Protein 1AU1 (pdb70)

Structure (mmCIF, N/CA/C/O backbone):
data_1AU1
#
_entry.id   1AU1
#
_cell.length_a   55.300
_cell.length_b   65.900
_cell.length_c   121.500
_cell.angle_alpha   90.00
_cell.angle_beta   90.00
_cell.angle_gamma   90.00
#
_symmetry.space_group_name_H-M   'P 21 21 21'
#
loop_
_entity.id
_entity.type
_entity.pdbx_description
1 polymer INTERFERON-BETA
2 branched beta-D-glucopyranose-(1-4)-beta-D-glucopyranose-(1-2)-beta-D-glucopyranose-(1-3)-beta-D-glucopyranose-(1-4)-beta-D-glucopyranose-(1-4)-[alpha-D-quinovopyranose-(1-6)]beta-D-glucopyranose
3 branched alpha-D-quinovopyranose-(1-6)-beta-D-glucopyranose
4 non-polymer 'ZINC ION'
5 water water
#
loop_
_atom_site.group_PDB
_atom_site.id
_atom_site.type_symbol
_atom_site.label_atom_id
_atom_site.label_alt_id
_atom_site.label_comp_id
_atom_site.label_asym_id
_atom_site.label_entity_id
_atom_site.label_seq_id
_atom_site.pdbx_PDB_ins_code
_atom_site.Cartn_x
_atom_site.Cartn_y
_atom_site.Cartn_z
_atom_site.occupancy
_atom_site.B_iso_or_equiv
_atom_site.auth_seq_id
_atom_site.auth_comp_id
_atom_site.auth_asym_id
_atom_site.auth_atom_id
_atom_site.pdbx_PDB_model_num
ATOM 1 N N . MET A 1 1 ? 26.261 27.688 6.299 1.00 40.48 1 MET A N 1
ATOM 2 C CA . MET A 1 1 ? 24.887 27.143 6.222 1.00 41.36 1 MET A CA 1
ATOM 3 C C . MET A 1 1 ? 23.964 28.232 6.688 1.00 37.94 1 MET A C 1
ATOM 4 O O . MET A 1 1 ? 24.248 28.905 7.664 1.00 39.93 1 MET A O 1
ATOM 12 N N . SER A 1 2 ? 22.866 28.423 5.985 1.00 37.89 2 SER A N 1
ATOM 13 C CA . SER A 1 2 ? 21.921 29.455 6.354 1.00 38.39 2 SER A CA 1
ATOM 14 C C . SER A 1 2 ? 21.088 28.935 7.505 1.00 33.77 2 SER A C 1
ATOM 15 O O . SER A 1 2 ? 21.080 27.733 7.794 1.00 30.86 2 SER A O 1
ATOM 20 N N . TYR A 1 3 ? 20.391 29.837 8.175 1.00 34.03 3 TYR A N 1
ATOM 21 C CA . TYR A 1 3 ? 19.576 29.424 9.292 1.00 35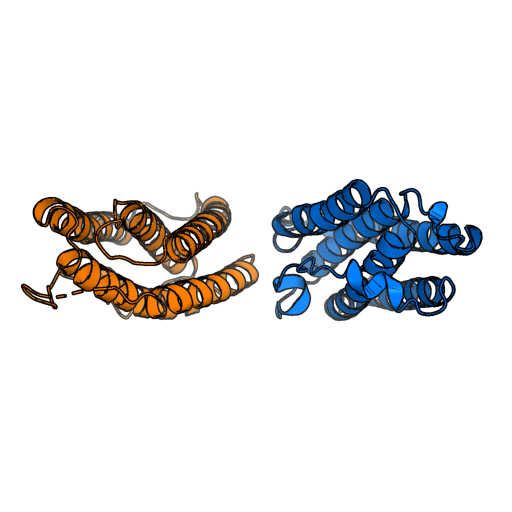.92 3 TYR A CA 1
ATOM 22 C C . TYR A 1 3 ? 18.477 28.538 8.807 1.00 39.10 3 TYR A C 1
ATOM 23 O O . TYR A 1 3 ? 18.153 27.554 9.452 1.00 38.47 3 TYR A O 1
ATOM 34 N N . ASN A 1 4 ? 17.984 28.823 7.608 1.00 47.45 4 ASN A N 1
ATOM 35 C CA . ASN A 1 4 ? 16.907 28.037 7.002 1.00 57.45 4 ASN A 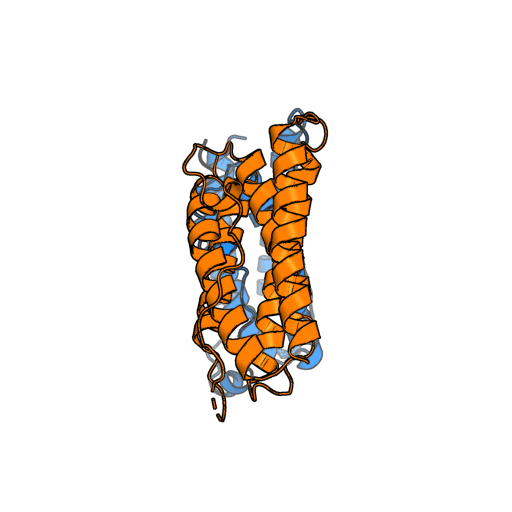CA 1
ATOM 36 C C . ASN A 1 4 ? 17.251 26.541 6.862 1.00 50.03 4 ASN A C 1
ATOM 37 O O . ASN A 1 4 ? 16.402 25.669 7.078 1.00 45.42 4 ASN A O 1
ATOM 45 N N . LEU A 1 5 ? 18.493 26.246 6.510 1.00 43.04 5 LEU A N 1
ATOM 46 C CA . LEU A 1 5 ? 18.927 24.865 6.368 1.00 40.19 5 LEU A CA 1
ATOM 47 C C . LEU A 1 5 ? 19.043 24.207 7.738 1.00 38.53 5 LEU A C 1
ATOM 48 O O . LEU A 1 5 ? 18.685 23.048 7.919 1.00 40.23 5 LEU A O 1
ATOM 54 N N . LEU A 1 6 ? 19.559 24.953 8.706 1.00 38.03 6 LEU A N 1
ATOM 55 C CA . LEU A 1 6 ? 19.693 24.434 10.057 1.00 35.62 6 LEU A CA 1
ATOM 56 C C . LEU A 1 6 ? 18.305 24.146 10.634 1.00 36.80 6 LEU A C 1
ATOM 57 O O . LEU A 1 6 ? 18.065 23.073 11.185 1.00 39.43 6 LEU A O 1
ATOM 63 N N . GLY A 1 7 ? 17.386 25.087 10.445 1.00 39.83 7 GLY A N 1
ATOM 64 C CA . GLY A 1 7 ? 16.030 24.939 10.944 1.00 41.60 7 GLY A CA 1
ATOM 65 C C . GLY A 1 7 ? 15.310 23.731 10.370 1.00 42.01 7 GLY A C 1
ATOM 66 O O . GLY A 1 7 ? 14.581 23.042 11.093 1.00 44.22 7 GLY A O 1
ATOM 68 N N . PHE A 1 8 ? 15.502 23.471 9.081 1.00 44.13 8 PHE A N 1
ATOM 69 C CA . PHE A 1 8 ? 14.886 22.320 8.443 1.00 41.52 8 PHE A CA 1
ATOM 70 C C . PHE A 1 8 ? 15.535 21.044 8.968 1.00 32.67 8 PHE A C 1
ATOM 71 O O . PHE A 1 8 ? 14.856 20.041 9.203 1.00 30.30 8 PHE A O 1
ATOM 80 N N . LEU A 1 9 ? 16.853 21.082 9.145 1.00 27.59 9 LEU A N 1
ATOM 81 C CA . LEU A 1 9 ? 17.609 19.938 9.650 1.00 20.64 9 LEU A CA 1
ATOM 82 C C . LEU A 1 9 ? 17.199 19.611 11.085 1.00 19.94 9 LEU A C 1
ATOM 83 O O . LEU A 1 9 ? 17.202 18.461 11.507 1.00 17.30 9 LEU A O 1
ATOM 89 N N . GLN A 1 10 ? 16.771 20.645 11.800 1.00 22.50 10 GLN A N 1
ATOM 90 C CA . GLN A 1 10 ? 16.270 20.529 13.166 1.00 22.57 10 GLN A CA 1
ATOM 91 C C . GLN A 1 10 ? 14.876 19.912 13.167 1.00 26.66 10 GLN A C 1
ATOM 92 O O . GLN A 1 10 ? 14.682 18.864 13.767 1.00 25.32 10 GLN A O 1
ATOM 101 N N . ARG A 1 11 ? 13.923 20.523 12.459 1.00 28.42 11 ARG A N 1
ATOM 102 C CA . ARG A 1 11 ? 12.547 19.990 12.387 1.00 20.55 11 ARG A CA 1
ATOM 103 C C . ARG A 1 11 ? 12.593 18.532 12.047 1.00 32.19 11 ARG A C 1
ATOM 104 O O . ARG A 1 11 ? 11.848 17.719 12.593 1.00 30.28 11 ARG A O 1
ATOM 118 N N . SER A 1 12 ? 13.493 18.224 11.128 1.00 31.61 12 SER A N 1
ATOM 119 C CA . SER A 1 12 ? 13.705 16.896 10.648 1.00 32.63 12 SER A CA 1
ATOM 120 C C . SER A 1 12 ? 14.250 15.937 11.711 1.00 30.06 12 SER A C 1
ATOM 121 O O . SER A 1 12 ? 13.825 14.789 11.812 1.00 25.70 12 SER A O 1
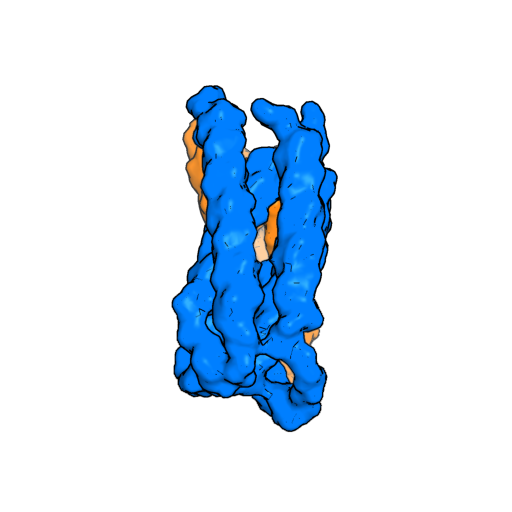ATOM 126 N N . SER A 1 13 ? 15.211 16.368 12.507 1.00 29.42 13 SER A N 1
ATOM 127 C CA . SER A 1 13 ? 15.739 15.467 13.525 1.00 29.30 13 SER A CA 1
ATOM 128 C C . SER A 1 13 ? 14.800 15.369 14.719 1.00 25.58 13 SER A C 1
ATOM 129 O O . SER A 1 13 ? 14.670 14.319 15.336 1.00 26.68 13 SER A O 1
ATOM 134 N N . ASN A 1 14 ? 14.104 16.454 15.016 1.00 26.34 14 ASN A N 1
ATOM 135 C CA . ASN A 1 14 ? 13.164 16.441 16.117 1.00 25.02 14 ASN A CA 1
ATOM 136 C C . ASN A 1 14 ? 12.184 15.356 15.816 1.00 24.19 14 ASN A C 1
ATOM 137 O O . ASN A 1 14 ? 11.980 14.425 16.600 1.00 23.25 14 ASN A O 1
ATOM 145 N N . PHE A 1 15 ? 11.594 15.465 14.646 1.00 24.50 15 PHE A N 1
ATOM 146 C CA . PHE A 1 15 ? 10.618 14.504 14.237 1.00 27.24 15 PHE A CA 1
ATOM 147 C C . PHE A 1 15 ? 11.149 13.071 14.342 1.00 24.12 15 PHE A C 1
ATOM 148 O O . PHE A 1 15 ? 10.454 12.169 14.778 1.00 22.76 15 PHE A O 1
ATOM 157 N N . GLN A 1 16 ? 12.412 12.878 14.011 1.00 26.02 16 GLN A N 1
ATOM 158 C CA . GLN A 1 16 ? 13.020 11.552 14.082 1.00 29.06 16 GLN A CA 1
ATOM 159 C C . GLN A 1 16 ? 13.186 11.105 15.530 1.00 27.60 16 GLN A C 1
ATOM 160 O O . GLN A 1 16 ? 12.956 9.931 15.868 1.00 25.19 16 GLN A O 1
ATOM 169 N N . CYS A 1 17 ? 13.604 12.065 16.355 1.00 23.33 17 CYS A N 1
ATOM 170 C CA . CYS A 1 17 ? 13.815 11.887 17.777 1.00 20.44 17 CYS A CA 1
ATOM 171 C C . CYS A 1 17 ? 12.449 11.548 18.393 1.00 21.24 17 CYS A C 1
ATOM 172 O O . CYS A 1 17 ? 12.317 10.559 19.102 1.00 24.33 17 CYS A O 1
ATOM 176 N N . GLN A 1 18 ? 11.409 12.297 18.060 1.00 21.88 18 GLN A N 1
ATOM 177 C CA . GLN A 1 18 ? 10.090 12.011 18.607 1.00 19.66 18 GLN A CA 1
ATOM 178 C C . GLN A 1 18 ? 9.602 10.633 18.183 1.00 20.93 18 GLN A C 1
ATOM 179 O O . GLN A 1 18 ? 8.974 9.922 18.930 1.00 19.81 18 GLN A O 1
ATOM 188 N N . LYS A 1 19 ? 9.887 10.267 16.953 1.00 21.97 19 LYS A N 1
ATOM 189 C CA . LYS A 1 19 ? 9.495 8.976 16.428 1.00 21.84 19 LYS A CA 1
ATOM 190 C C . LYS A 1 19 ? 10.101 7.832 17.256 1.00 21.33 19 LYS A C 1
ATOM 191 O O . LYS A 1 19 ? 9.425 6.854 17.579 1.00 18.88 19 LYS A O 1
ATOM 201 N N . LEU A 1 20 ? 11.375 7.961 17.602 1.00 20.27 20 LEU A N 1
ATOM 202 C CA . LEU A 1 20 ? 12.081 6.930 18.381 1.00 19.22 20 LEU A CA 1
ATOM 203 C C . LEU A 1 20 ? 11.513 6.808 19.779 1.00 18.95 20 LEU A C 1
ATOM 204 O O . LEU A 1 20 ? 11.354 5.724 20.322 1.00 18.60 20 LEU A O 1
ATOM 210 N N . LEU A 1 21 ? 11.159 7.950 20.331 1.00 20.81 21 LEU A N 1
ATOM 211 C CA . LEU A 1 21 ? 10.578 7.996 21.644 1.00 21.76 21 LEU A CA 1
ATOM 212 C C . LEU A 1 21 ? 9.253 7.259 21.659 1.00 21.77 21 LEU A C 1
ATOM 213 O O . LEU A 1 21 ? 8.868 6.672 22.671 1.00 22.98 21 LEU A O 1
ATOM 219 N N . TRP A 1 22 ? 8.548 7.300 20.538 1.00 22.81 22 TRP A N 1
ATOM 220 C CA . TRP A 1 22 ? 7.274 6.627 20.456 1.00 23.15 22 TRP A CA 1
ATOM 221 C C . TRP A 1 22 ? 7.341 5.139 20.181 1.00 24.91 22 TRP A C 1
ATOM 222 O O . TRP A 1 22 ? 6.304 4.502 20.036 1.00 25.86 22 TRP A O 1
ATOM 235 N N . GLN A 1 23 ? 8.544 4.568 20.186 1.00 30.14 23 GLN A N 1
ATOM 236 C CA . GLN A 1 23 ? 8.712 3.129 19.916 1.00 35.15 23 GLN A CA 1
ATOM 237 C C . GLN A 1 23 ? 9.270 2.402 21.110 1.00 33.95 23 GLN A C 1
ATOM 238 O O . GLN A 1 23 ? 9.798 1.311 20.968 1.00 35.60 23 GLN A O 1
ATOM 247 N N . LEU A 1 24 ? 9.146 2.997 22.283 1.00 37.35 24 LEU A N 1
ATOM 248 C CA . LEU A 1 24 ? 9.685 2.398 23.495 1.00 41.28 24 LEU A CA 1
ATOM 249 C C . LEU A 1 24 ? 8.682 1.778 24.475 1.00 51.44 24 LEU A C 1
ATOM 250 O O . LEU A 1 24 ? 8.976 0.755 25.128 1.00 51.05 24 LEU A O 1
ATOM 256 N N . ASN A 1 25 ? 7.489 2.370 24.526 1.00 65.28 25 ASN A N 1
ATOM 257 C CA . ASN A 1 25 ? 6.478 2.022 25.533 1.00 78.95 25 ASN A CA 1
ATOM 258 C C . ASN A 1 25 ? 5.133 1.385 25.106 1.00 84.18 25 ASN A C 1
ATOM 259 O O . ASN A 1 25 ? 4.882 1.158 23.917 1.00 83.09 25 ASN A O 1
ATOM 267 N N . GLY A 1 26 ? 4.328 1.056 26.127 1.00 83.09 26 GLY A N 1
ATOM 268 C CA . GLY A 1 26 ? 2.956 0.548 26.030 1.00 84.18 26 GLY A CA 1
ATOM 269 C C . GLY A 1 26 ? 2.357 1.217 27.277 1.00 81.76 26 GLY A C 1
ATOM 270 O O . GLY A 1 26 ? 2.764 0.885 28.383 1.00 86.10 26 GLY A O 1
ATOM 272 N N . ARG A 1 27 ? 1.444 2.174 27.112 1.00 76.81 27 ARG A N 1
ATOM 273 C CA . ARG A 1 27 ? 0.900 2.958 28.233 1.00 71.29 27 ARG A CA 1
ATOM 274 C C . ARG A 1 27 ? 0.823 2.332 29.604 1.00 69.01 27 ARG A C 1
ATOM 275 O O . ARG A 1 27 ? 0.227 1.261 29.775 1.00 69.50 27 ARG A O 1
ATOM 289 N N . LEU A 1 28 ? 1.330 3.072 30.589 1.00 69.76 28 LEU A N 1
ATOM 290 C CA . LEU A 1 28 ? 1.324 2.632 31.984 1.00 73.03 28 LEU A CA 1
ATOM 291 C C . LEU A 1 28 ? 0.478 3.551 32.873 1.00 65.74 28 LEU A C 1
ATOM 292 O O . LEU A 1 28 ? 0.861 4.688 33.168 1.00 65.10 28 LEU A O 1
ATOM 298 N N . GLU A 1 29 ? -0.677 3.037 33.287 1.00 60.54 29 GLU A N 1
ATOM 299 C CA . GLU A 1 29 ? -1.603 3.775 34.143 1.00 56.00 29 GLU A CA 1
ATOM 300 C C . GLU A 1 29 ? -1.116 3.812 35.576 1.00 56.45 29 GLU A C 1
ATOM 301 O O . GLU A 1 29 ? -1.319 4.797 36.294 1.00 53.74 29 GLU A O 1
ATOM 308 N N . TYR A 1 30 ? -0.545 2.689 36.006 1.00 60.40 30 TYR A N 1
ATOM 309 C CA . TYR A 1 30 ? -0.026 2.556 37.356 1.00 65.23 30 TYR A CA 1
ATOM 310 C C . TYR A 1 30 ? 0.964 3.688 37.668 1.00 57.55 30 TYR A C 1
ATOM 311 O O . TYR A 1 30 ? 0.914 4.294 38.740 1.00 54.07 30 TYR A O 1
ATOM 322 N N . CYS A 1 31 ? 1.789 4.025 36.685 1.00 49.06 31 CYS A N 1
ATOM 323 C CA . CYS A 1 31 ? 2.797 5.069 36.844 1.00 46.40 31 CYS A CA 1
ATOM 324 C C . CYS A 1 31 ? 2.287 6.481 37.019 1.00 43.40 31 CYS A C 1
ATOM 325 O O . CYS A 1 31 ? 3.045 7.352 37.435 1.00 39.53 31 CYS A O 1
ATOM 329 N N . LEU A 1 32 ? 1.011 6.721 36.733 1.00 39.45 32 LEU A N 1
ATOM 330 C CA . LEU A 1 32 ? 0.465 8.061 36.869 1.00 38.57 32 LEU A CA 1
ATOM 331 C C . LEU A 1 32 ? 0.610 8.575 38.304 1.00 41.27 32 LEU A C 1
ATOM 332 O O . LEU A 1 32 ? 0.558 9.782 38.547 1.00 42.36 32 LEU A O 1
ATOM 338 N N . LYS A 1 33 ? 0.842 7.647 39.232 1.00 43.31 33 LYS A N 1
ATOM 339 C CA . LYS A 1 33 ? 1.031 7.962 40.642 1.00 42.91 33 LYS A CA 1
ATOM 340 C C . LYS A 1 33 ? 2.315 8.765 40.881 1.00 43.95 33 LYS A C 1
ATOM 341 O O . LYS A 1 33 ? 2.391 9.533 41.837 1.00 40.28 33 LYS A O 1
ATOM 351 N N . ASP A 1 34 ? 3.319 8.573 40.019 1.00 42.58 34 ASP A N 1
ATOM 352 C CA . ASP A 1 34 ? 4.618 9.271 40.104 1.00 44.96 34 ASP A CA 1
ATOM 353 C C . ASP A 1 34 ? 4.637 10.582 39.307 1.00 46.52 34 ASP A C 1
ATOM 354 O O . ASP A 1 34 ? 5.689 11.215 39.137 1.00 51.28 34 ASP A O 1
ATOM 360 N N . ARG A 1 35 ? 3.477 10.941 38.779 1.00 51.60 35 ARG A N 1
ATOM 361 C CA . ARG A 1 35 ? 3.315 12.128 37.986 1.00 52.67 35 ARG A CA 1
ATOM 362 C C . ARG A 1 35 ? 3.844 13.337 38.767 1.00 49.35 35 ARG A C 1
ATOM 363 O O . ARG A 1 35 ? 3.624 13.459 39.978 1.00 46.38 35 ARG A O 1
ATOM 377 N N . MET A 1 36 ? 4.618 14.180 38.074 1.00 42.19 36 MET A N 1
ATOM 378 C CA . MET A 1 36 ? 5.192 15.386 38.652 1.00 39.50 36 MET A CA 1
ATOM 379 C C . MET A 1 36 ? 5.414 16.476 37.627 1.00 37.85 36 MET A C 1
ATOM 380 O O . MET A 1 36 ? 5.894 16.195 36.531 1.00 38.36 36 MET A O 1
ATOM 386 N N . ASN A 1 37 ? 5.067 17.714 37.993 1.00 34.09 37 ASN A N 1
ATOM 387 C CA . ASN A 1 37 ? 5.257 18.865 37.124 1.00 28.09 37 ASN A CA 1
ATOM 388 C C . ASN A 1 37 ? 6.665 19.373 37.279 1.00 25.08 37 ASN A C 1
ATOM 389 O O . ASN A 1 37 ? 7.068 19.728 38.372 1.00 23.36 37 ASN A O 1
ATOM 397 N N . PHE A 1 38 ? 7.409 19.399 36.181 1.00 24.52 38 PHE A N 1
ATOM 398 C CA . PHE A 1 38 ? 8.803 19.846 36.182 1.00 21.69 38 PHE A CA 1
ATOM 399 C C . PHE A 1 38 ? 8.935 21.295 35.817 1.00 21.31 38 PHE A C 1
ATOM 400 O O . PHE A 1 38 ? 10.021 21.846 35.885 1.00 21.61 38 PHE A O 1
ATOM 409 N N . ASP A 1 39 ? 7.823 21.891 35.412 1.00 22.60 39 ASP A N 1
ATOM 410 C CA . ASP A 1 39 ? 7.755 23.290 35.003 1.00 23.73 39 ASP A CA 1
ATOM 411 C C . ASP A 1 39 ? 8.828 23.784 34.064 1.00 24.17 39 ASP A C 1
ATOM 412 O O . ASP A 1 39 ? 9.762 24.451 34.478 1.00 22.56 39 A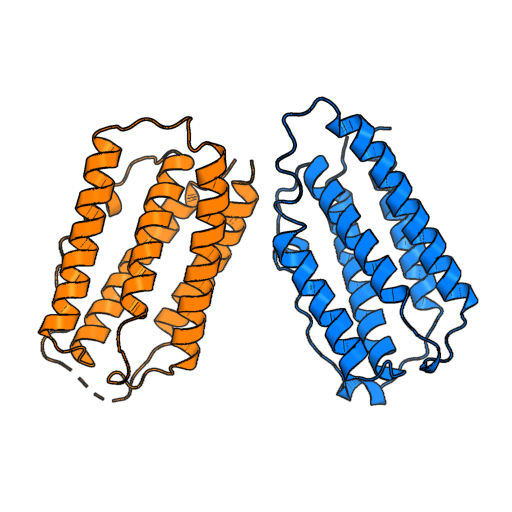SP A O 1
ATOM 418 N N . ILE A 1 40 ? 8.660 23.509 32.785 1.00 21.63 40 ILE A N 1
ATOM 419 C CA . ILE A 1 40 ? 9.623 23.951 31.806 1.00 22.08 40 ILE A CA 1
ATOM 420 C C . ILE A 1 40 ? 9.556 25.477 31.896 1.00 21.40 40 ILE A C 1
ATOM 421 O O . ILE A 1 40 ? 8.489 26.044 32.139 1.00 23.51 40 ILE A O 1
ATOM 427 N N . PRO A 1 41 ? 10.725 26.159 31.815 1.00 19.58 41 PRO A N 1
ATOM 428 C CA . PRO A 1 41 ? 10.661 27.624 31.920 1.00 20.74 41 PRO A CA 1
ATOM 429 C C . PRO A 1 41 ? 9.643 28.220 30.989 1.00 23.26 41 PRO A C 1
ATOM 430 O O . PRO A 1 41 ? 9.555 27.903 29.819 1.00 22.53 41 PRO A O 1
ATOM 434 N N . GLU A 1 42 ? 8.862 29.105 31.563 1.00 26.38 42 GLU A N 1
ATOM 435 C CA . GLU A 1 42 ? 7.801 29.824 30.894 1.00 30.57 42 GLU A CA 1
ATOM 436 C C . GLU A 1 42 ? 8.213 30.501 29.550 1.00 26.65 42 GLU A C 1
ATOM 437 O O . GLU A 1 42 ? 7.415 30.622 28.625 1.00 22.81 42 GLU A O 1
ATOM 444 N N . GLU A 1 43 ? 9.450 30.955 29.434 1.00 22.14 43 GLU A N 1
ATOM 445 C CA . GLU A 1 43 ? 9.868 31.617 28.206 1.00 21.75 43 GLU A CA 1
ATOM 446 C C . GLU A 1 43 ? 10.033 30.638 27.049 1.00 21.50 43 GLU A C 1
ATOM 447 O O . GLU A 1 43 ? 9.840 30.981 25.891 1.00 23.68 43 GLU A O 1
ATOM 454 N N . ILE A 1 44 ? 10.341 29.396 27.368 1.00 24.07 44 ILE A N 1
ATOM 455 C CA . ILE A 1 44 ? 10.541 28.394 26.341 1.00 24.96 44 ILE A CA 1
ATOM 456 C C . ILE A 1 44 ? 9.234 28.126 25.628 1.00 24.52 44 ILE A C 1
ATOM 457 O O . ILE A 1 44 ? 9.211 27.724 24.466 1.00 26.75 44 ILE A O 1
ATOM 463 N N . LYS A 1 45 ? 8.140 28.358 26.335 1.00 29.16 45 LYS A N 1
ATOM 464 C CA . LYS A 1 45 ? 6.831 28.144 25.770 1.00 29.10 45 LYS A CA 1
ATOM 465 C C . LYS A 1 45 ? 6.153 29.419 25.271 1.00 32.82 45 LYS A C 1
ATOM 466 O O . LYS A 1 45 ? 5.464 29.415 24.241 1.00 32.01 45 LYS A O 1
ATOM 476 N N . GLN A 1 46 ? 6.331 30.510 25.998 1.00 36.63 46 GLN A N 1
ATOM 477 C CA . GLN A 1 46 ? 5.653 31.719 25.616 1.00 41.00 46 GLN A CA 1
ATOM 478 C C . GLN A 1 46 ? 6.426 32.864 25.038 1.00 38.29 46 GLN A C 1
ATOM 479 O O . GLN A 1 46 ? 5.815 33.761 24.485 1.00 38.58 46 GLN A O 1
ATOM 488 N N . LEU A 1 47 ? 7.744 32.885 25.167 1.00 31.86 47 LEU A N 1
ATOM 489 C CA . LEU A 1 47 ? 8.472 34.019 24.630 1.00 29.19 47 LEU A CA 1
ATOM 490 C C . LEU A 1 47 ? 8.238 34.133 23.118 1.00 31.25 47 LEU A C 1
ATOM 491 O O . LEU A 1 47 ? 8.443 33.163 22.391 1.00 29.06 47 LEU A O 1
ATOM 497 N N . GLN A 1 48 ? 7.823 35.327 22.666 1.00 34.15 48 GLN A N 1
ATOM 498 C CA . GLN A 1 48 ? 7.513 35.614 21.251 1.00 38.99 48 GLN A CA 1
ATOM 499 C C . GLN A 1 48 ? 8.648 36.171 20.402 1.00 43.31 48 GLN A C 1
ATOM 500 O O . GLN A 1 48 ? 8.630 36.093 19.187 1.00 42.79 48 GLN A O 1
ATOM 509 N N . GLN A 1 49 ? 9.611 36.804 21.046 1.00 52.76 49 GLN A N 1
ATOM 510 C CA . GLN A 1 49 ? 10.721 37.428 20.327 1.00 58.24 49 GLN A CA 1
ATOM 511 C C . GLN A 1 49 ? 12.028 36.718 20.549 1.00 51.99 49 GLN A C 1
ATOM 512 O O . GLN A 1 49 ? 12.675 36.943 21.582 1.00 50.36 49 GLN A O 1
ATOM 521 N N . PHE A 1 50 ? 12.417 35.895 19.571 1.00 46.03 50 PHE A N 1
ATOM 522 C CA . PHE A 1 50 ? 13.666 35.135 19.621 1.00 41.30 50 PHE A CA 1
ATOM 523 C C . PHE A 1 50 ? 14.497 35.526 18.418 1.00 42.00 50 PHE A C 1
ATOM 524 O O . PHE A 1 50 ? 14.030 35.374 17.301 1.00 42.81 50 PHE A O 1
ATOM 533 N N . GLN A 1 51 ? 15.716 36.007 18.622 1.00 47.28 51 GLN A N 1
ATOM 534 C CA . GLN A 1 51 ? 16.583 36.336 17.487 1.00 52.45 51 GLN A CA 1
ATOM 535 C C . GLN A 1 51 ? 17.134 34.990 17.032 1.00 48.04 51 GLN A C 1
ATOM 536 O O . GLN A 1 51 ? 17.231 34.057 17.818 1.00 45.09 51 GLN A O 1
ATOM 545 N N . LYS A 1 52 ? 17.546 34.884 15.790 1.00 44.09 52 LYS A N 1
ATOM 546 C CA . LYS A 1 52 ? 18.039 33.605 15.275 1.00 44.96 52 LYS A CA 1
ATOM 547 C C . LYS A 1 52 ? 19.105 32.925 16.126 1.00 40.09 52 LYS A C 1
ATOM 548 O O . LYS A 1 52 ? 18.989 31.747 16.449 1.00 31.00 52 LYS A O 1
ATOM 558 N N . GLU A 1 53 ? 20.065 33.700 16.606 1.00 34.37 53 GLU A N 1
ATOM 559 C CA . GLU A 1 53 ? 21.147 33.163 17.453 1.00 35.50 53 GLU A CA 1
ATOM 560 C C . GLU A 1 53 ? 20.703 32.669 18.826 1.00 34.46 53 GLU A C 1
ATOM 561 O O . GLU A 1 53 ? 21.270 31.730 19.364 1.00 31.71 53 GLU A O 1
ATOM 568 N N . ASP A 1 54 ? 19.744 33.361 19.431 1.00 39.83 54 ASP A N 1
ATOM 569 C CA . ASP A 1 54 ? 19.231 32.991 20.760 1.00 44.47 54 ASP A CA 1
ATOM 570 C C . ASP A 1 54 ? 18.413 31.705 20.706 1.00 35.61 54 ASP A C 1
ATOM 571 O O . ASP A 1 54 ? 18.604 30.802 21.514 1.00 30.59 54 ASP A O 1
ATOM 577 N N . ALA A 1 55 ? 17.487 31.626 19.758 1.00 27.70 55 ALA A N 1
ATOM 578 C CA . ALA A 1 55 ? 16.692 30.415 19.570 1.00 23.70 55 ALA A CA 1
ATOM 579 C C . ALA A 1 55 ? 17.676 29.234 19.391 1.00 23.97 55 ALA A C 1
ATOM 580 O O . ALA A 1 55 ? 17.583 28.206 20.069 1.00 24.78 55 ALA A O 1
ATOM 583 N N . ALA A 1 56 ? 18.637 29.425 18.493 1.00 25.36 56 ALA A N 1
ATOM 584 C CA . ALA A 1 56 ? 19.656 28.440 18.213 1.00 27.25 56 ALA A CA 1
ATOM 585 C C . ALA A 1 56 ? 20.426 28.015 19.473 1.00 26.60 56 ALA A C 1
ATOM 586 O O . ALA A 1 56 ? 20.557 26.822 19.765 1.00 25.96 56 ALA A O 1
ATOM 589 N N . LEU A 1 57 ? 20.925 28.984 20.229 1.00 25.06 57 LEU A N 1
ATOM 590 C CA . LEU A 1 57 ? 21.669 28.674 21.444 1.00 25.98 57 LEU A CA 1
ATOM 591 C C . LEU A 1 57 ? 20.780 27.976 22.490 1.00 27.22 57 LEU A C 1
ATOM 592 O O . LEU A 1 57 ? 21.254 27.193 23.325 1.00 27.82 57 LEU A O 1
ATOM 598 N N . THR A 1 58 ? 19.494 28.293 22.455 1.00 24.34 58 THR A N 1
ATOM 599 C CA . THR A 1 58 ? 18.544 27.713 23.372 1.00 22.92 58 THR A CA 1
ATOM 600 C C . THR A 1 58 ? 18.318 26.242 23.037 1.00 21.46 58 THR A C 1
ATOM 601 O O . THR A 1 58 ? 18.484 25.371 23.922 1.00 22.69 58 THR A O 1
ATOM 607 N N . ILE A 1 59 ? 18.030 25.949 21.768 1.00 20.83 59 ILE A N 1
ATOM 608 C CA . ILE A 1 59 ? 17.801 24.575 21.348 1.00 22.90 59 ILE A CA 1
ATOM 609 C C . ILE A 1 59 ? 19.051 23.736 21.643 1.00 19.34 59 ILE A C 1
ATOM 610 O O . ILE A 1 59 ? 18.957 22.591 22.103 1.00 18.04 59 ILE A O 1
ATOM 616 N N . TYR A 1 60 ? 20.221 24.342 21.417 1.00 18.19 60 TYR A N 1
ATOM 617 C CA . TYR A 1 60 ? 21.545 23.728 21.654 1.00 19.17 60 TYR A CA 1
ATOM 618 C C . TYR A 1 60 ? 21.701 23.221 23.082 1.00 20.64 60 TYR A C 1
ATOM 619 O O . TYR A 1 60 ? 22.203 22.123 23.328 1.00 19.21 60 TYR A O 1
ATOM 630 N N . GLU A 1 61 ? 21.270 24.046 24.023 1.00 21.50 61 GLU A N 1
ATOM 631 C CA . GLU A 1 61 ? 21.347 23.710 25.411 1.00 22.63 61 GLU A CA 1
ATOM 632 C C . GLU A 1 61 ? 20.311 22.698 25.809 1.00 20.35 61 GLU A C 1
ATOM 633 O O . GLU A 1 61 ? 20.543 21.876 26.679 1.00 19.51 61 GLU A O 1
ATOM 640 N N . MET A 1 62 ? 19.127 22.802 25.233 1.00 17.08 62 MET A N 1
ATOM 641 C CA . MET A 1 62 ? 18.065 21.858 25.522 1.00 19.79 62 MET A CA 1
ATOM 642 C C . MET A 1 62 ? 18.549 20.482 25.066 1.00 17.04 62 MET A C 1
ATOM 643 O O . MET A 1 62 ? 18.522 19.518 25.835 1.00 16.93 62 MET A O 1
ATOM 649 N N . LEU A 1 63 ? 19.032 20.393 23.827 1.00 17.43 63 LEU A N 1
ATOM 650 C CA . LEU A 1 63 ? 19.540 19.120 23.303 1.00 19.06 63 LEU A CA 1
ATOM 651 C C . LEU A 1 63 ? 20.628 18.543 24.171 1.00 17.77 63 LEU A C 1
ATOM 652 O O . LEU A 1 63 ? 20.605 17.370 24.470 1.00 19.77 63 LEU A O 1
ATOM 658 N N . GLN A 1 64 ? 21.601 19.365 24.547 1.00 22.23 64 GLN A N 1
ATOM 659 C CA . GLN A 1 64 ? 22.686 18.917 25.414 1.00 23.69 64 GLN A CA 1
ATOM 660 C C . GLN A 1 64 ? 22.120 18.202 26.650 1.00 20.40 64 GLN A C 1
ATOM 661 O O . GLN A 1 64 ? 22.528 17.081 27.004 1.00 21.46 64 GLN A O 1
ATOM 670 N N . ASN A 1 65 ? 21.105 18.813 27.239 1.00 19.91 65 ASN A N 1
ATOM 671 C CA . ASN A 1 65 ? 20.492 18.253 28.415 1.00 20.03 65 ASN A CA 1
ATOM 672 C C . ASN A 1 65 ? 19.672 17.019 28.186 1.00 20.97 65 ASN A C 1
ATOM 673 O O . ASN A 1 65 ? 19.651 16.138 29.038 1.00 21.91 65 ASN A O 1
ATOM 681 N N . ILE A 1 66 ? 18.900 16.993 27.108 1.00 20.09 66 ILE A N 1
ATOM 682 C CA . ILE A 1 66 ? 18.091 15.818 26.795 1.00 19.62 66 ILE A CA 1
ATOM 683 C C . ILE A 1 66 ? 19.054 14.627 26.623 1.00 19.61 66 ILE A C 1
ATOM 684 O O . ILE A 1 66 ? 18.778 13.513 27.095 1.00 17.42 66 ILE A O 1
ATOM 690 N N . PHE A 1 67 ? 20.214 14.885 26.013 1.00 18.38 67 PHE A N 1
ATOM 691 C CA . PHE A 1 67 ? 21.225 13.862 25.832 1.00 21.69 67 PHE A CA 1
ATOM 692 C C . PHE A 1 67 ? 21.635 13.320 27.200 1.00 22.75 67 PHE A C 1
ATOM 693 O O . PHE A 1 67 ? 21.698 12.116 27.418 1.00 22.87 67 PHE A O 1
ATOM 702 N N . ALA A 1 68 ? 21.949 14.229 28.115 1.00 21.37 68 ALA A N 1
ATOM 703 C CA . ALA A 1 68 ? 22.343 13.862 29.464 1.00 20.31 68 ALA A CA 1
ATOM 704 C C . ALA A 1 68 ? 21.253 13.145 30.243 1.00 22.88 68 ALA A C 1
ATOM 705 O O . ALA A 1 68 ? 21.541 12.292 31.077 1.00 23.06 68 ALA A O 1
ATOM 708 N N . ILE A 1 69 ? 20.003 13.483 30.001 1.00 20.34 69 ILE A N 1
ATOM 709 C CA . ILE A 1 69 ? 18.944 12.794 30.705 1.00 18.14 69 ILE A CA 1
ATOM 710 C C . ILE A 1 69 ? 18.943 11.342 30.246 1.00 20.68 69 ILE A C 1
ATOM 711 O O . ILE A 1 69 ? 19.032 10.416 31.042 1.00 18.38 69 ILE A O 1
ATOM 717 N N . PHE A 1 70 ? 18.862 11.152 28.936 1.00 21.49 70 PHE A N 1
ATOM 718 C CA . PHE A 1 70 ? 18.812 9.810 28.397 1.00 24.85 70 PHE A CA 1
ATOM 719 C C . PHE A 1 70 ? 20.068 9.005 28.534 1.00 27.16 70 PHE A C 1
ATOM 720 O O . PHE A 1 70 ? 20.053 7.817 28.224 1.00 26.22 70 PHE A O 1
ATOM 729 N N . ARG A 1 71 ? 21.141 9.637 29.016 1.00 28.15 71 ARG A N 1
ATOM 730 C CA . ARG A 1 71 ? 22.411 8.948 29.232 1.00 32.83 71 ARG A CA 1
ATOM 731 C C . ARG A 1 71 ? 22.332 8.184 30.554 1.00 34.38 71 ARG A C 1
ATOM 732 O O . ARG A 1 71 ? 23.242 7.410 30.890 1.00 36.80 71 ARG A O 1
ATOM 751 N N . GLN A 1 72 ? 21.244 8.384 31.299 1.00 36.32 72 GLN A N 1
ATOM 752 C CA . GLN A 1 72 ? 21.074 7.724 32.583 1.00 36.82 72 GLN A CA 1
ATOM 753 C C . GLN A 1 72 ? 20.646 6.295 32.414 1.00 37.16 72 GLN A C 1
ATOM 754 O O . GLN A 1 72 ? 20.390 5.845 31.318 1.00 33.63 72 GLN A O 1
ATOM 763 N N . ASP A 1 73 ? 20.545 5.580 33.523 1.00 36.99 73 ASP A N 1
ATOM 764 C CA . ASP A 1 73 ? 20.160 4.171 33.485 1.00 39.65 73 ASP A CA 1
ATOM 765 C C . ASP A 1 73 ? 18.677 3.930 33.276 1.00 38.94 73 ASP A C 1
ATOM 766 O O . ASP A 1 73 ? 17.864 4.141 34.188 1.00 43.61 73 ASP A O 1
ATOM 772 N N . SER A 1 74 ? 18.341 3.439 32.090 1.00 41.57 74 SER A N 1
ATOM 773 C CA . SER A 1 74 ? 16.962 3.128 31.783 1.00 37.99 74 SER A CA 1
ATOM 774 C C . SER A 1 74 ? 16.766 1.628 31.865 1.00 38.43 74 SER A C 1
ATOM 775 O O . SER A 1 74 ? 15.686 1.158 31.497 1.00 38.85 74 SER A O 1
ATOM 780 N N . SER A 1 75 ? 17.781 0.858 32.276 1.00 34.15 75 SER A N 1
ATOM 781 C CA . SER A 1 75 ? 17.609 -0.596 32.297 1.00 34.15 75 SER A CA 1
ATOM 782 C C . SER A 1 75 ? 16.335 -1.108 32.954 1.00 34.31 75 SER A C 1
ATOM 783 O O . SER A 1 75 ? 15.685 -1.992 32.409 1.00 34.73 75 SER A O 1
ATOM 788 N N . SER A 1 76 ? 15.893 -0.474 34.028 1.00 32.78 76 SER A N 1
ATOM 789 C CA . SER A 1 76 ? 14.683 -0.907 34.713 1.00 33.11 76 SER A CA 1
ATOM 790 C C . SER A 1 76 ? 13.408 -0.829 33.866 1.00 34.34 76 SER A C 1
ATOM 791 O O . SER A 1 76 ? 12.359 -1.335 34.271 1.00 36.35 76 SER A O 1
ATOM 796 N N . THR A 1 77 ? 13.478 -0.153 32.720 1.00 34.23 77 THR A N 1
ATOM 797 C CA . THR A 1 77 ? 12.315 0.051 31.848 1.00 32.54 77 THR A CA 1
ATOM 798 C C . THR A 1 77 ? 12.056 -1.136 30.957 1.00 36.21 77 THR A C 1
ATOM 799 O O . THR A 1 77 ? 10.916 -1.465 30.631 1.00 34.00 77 THR A O 1
ATOM 805 N N . GLY A 1 78 ? 13.145 -1.756 30.541 1.00 40.04 78 GLY A N 1
ATOM 806 C CA . GLY A 1 78 ? 13.051 -2.889 29.648 1.00 48.50 78 GLY A CA 1
ATOM 807 C C . GLY A 1 78 ? 12.952 -2.398 28.215 1.00 50.43 78 GLY A C 1
ATOM 808 O O . GLY A 1 78 ? 12.644 -3.181 27.311 1.00 54.12 78 GLY A O 1
ATOM 810 N N . TRP A 1 79 ? 13.208 -1.106 28.015 1.00 48.42 79 TRP A N 1
ATOM 811 C CA . TRP A 1 79 ? 13.144 -0.490 26.701 1.00 42.53 79 TRP A CA 1
ATOM 812 C C . TRP A 1 79 ? 14.173 -1.121 25.799 1.00 41.89 79 TRP A C 1
ATOM 813 O O . TRP A 1 79 ? 15.201 -1.618 26.282 1.00 44.60 79 TRP A O 1
ATOM 826 N N . ASN A 1 80 ? 13.880 -1.171 24.503 1.00 38.84 80 ASN A N 1
ATOM 827 C CA . ASN A 1 80 ? 14.844 -1.715 23.569 1.00 34.61 80 ASN A CA 1
ATOM 828 C C . ASN A 1 80 ? 15.983 -0.718 23.555 1.00 33.82 80 ASN A C 1
ATOM 829 O O . ASN A 1 80 ? 15.872 0.366 23.024 1.00 31.34 80 ASN A O 1
ATOM 836 N N . GLU A 1 81 ? 17.084 -1.093 24.172 1.00 37.81 81 GLU A N 1
ATOM 837 C CA . GLU A 1 81 ? 18.216 -0.194 24.277 1.00 39.47 81 GLU A CA 1
ATOM 838 C C . GLU A 1 81 ? 18.796 0.266 22.965 1.00 40.94 81 GLU A C 1
ATOM 839 O O . GLU A 1 81 ? 19.471 1.291 22.927 1.00 40.76 81 GLU A O 1
ATOM 846 N N . THR A 1 82 ? 18.496 -0.456 21.888 1.00 39.76 82 THR A N 1
ATOM 847 C CA . THR A 1 82 ? 18.987 -0.089 20.569 1.00 38.24 82 THR A CA 1
ATOM 848 C C . THR A 1 82 ? 18.336 1.213 20.183 1.00 32.78 82 THR A C 1
ATOM 849 O O . THR A 1 82 ? 19.006 2.144 19.778 1.00 33.29 82 THR A O 1
ATOM 855 N N . ILE A 1 83 ? 17.028 1.292 20.362 1.00 31.14 83 ILE A N 1
ATOM 856 C CA . ILE A 1 83 ? 16.276 2.492 20.040 1.00 30.07 83 ILE A CA 1
ATOM 857 C C . ILE A 1 83 ? 16.778 3.665 20.870 1.00 28.54 83 ILE A C 1
ATOM 858 O O . ILE A 1 83 ? 16.888 4.797 20.387 1.00 28.60 83 ILE A O 1
ATOM 864 N N . VAL A 1 84 ? 17.127 3.378 22.113 1.00 29.75 84 VAL A N 1
ATOM 865 C CA . VAL A 1 84 ? 17.641 4.411 22.999 1.00 31.28 84 VAL A CA 1
ATOM 866 C C . VAL A 1 84 ? 18.962 4.963 22.435 1.00 32.34 84 VAL A C 1
ATOM 867 O O . VAL A 1 84 ? 19.192 6.168 22.412 1.00 30.96 84 VAL A O 1
ATOM 872 N N . GLU A 1 85 ? 19.792 4.071 21.917 1.00 35.60 85 GLU A N 1
ATOM 873 C CA . GLU A 1 85 ? 21.067 4.463 21.333 1.00 41.67 85 GLU A CA 1
ATOM 874 C C . GLU A 1 85 ? 20.869 5.335 20.100 1.00 40.69 85 GLU A C 1
ATOM 875 O O . GLU A 1 85 ? 21.657 6.242 19.833 1.00 35.42 85 GLU A O 1
ATOM 882 N N . ASN A 1 86 ? 19.846 4.999 19.315 1.00 38.70 86 ASN A N 1
ATOM 883 C CA . ASN A 1 86 ? 19.507 5.739 18.099 1.00 38.17 86 ASN A CA 1
ATOM 884 C C . ASN A 1 86 ? 19.108 7.110 18.534 1.00 35.00 86 ASN A C 1
ATOM 885 O O . ASN A 1 86 ? 19.531 8.096 17.928 1.00 37.50 86 ASN A O 1
ATOM 893 N N . LEU A 1 87 ? 18.280 7.172 19.575 1.00 28.28 87 LEU A N 1
ATOM 894 C CA . LEU A 1 87 ? 17.837 8.448 20.049 1.00 20.19 87 LEU A CA 1
ATOM 895 C C . LEU A 1 87 ? 19.013 9.313 20.462 1.00 20.48 87 LEU A C 1
ATOM 896 O O . LEU A 1 87 ? 19.075 10.496 20.150 1.00 16.73 87 LEU A O 1
ATOM 902 N N . LEU A 1 88 ? 19.969 8.699 21.143 1.00 18.15 88 LEU A N 1
ATOM 903 C CA . LEU A 1 88 ? 21.154 9.395 21.631 1.00 21.44 88 LEU A CA 1
ATOM 904 C C . LEU A 1 88 ? 22.084 9.840 20.525 1.00 21.52 88 LEU A C 1
ATOM 905 O O . LEU A 1 88 ? 22.569 10.989 20.531 1.00 22.44 88 LEU A O 1
ATOM 911 N N . ALA A 1 89 ? 22.327 8.941 19.570 1.00 23.90 89 ALA A N 1
ATOM 912 C CA . ALA A 1 89 ? 23.206 9.210 18.428 1.00 25.91 89 ALA A CA 1
ATOM 913 C C . ALA A 1 89 ? 22.624 10.360 17.629 1.00 25.08 89 ALA A C 1
ATOM 914 O O . ALA A 1 89 ? 23.330 11.311 17.288 1.00 27.65 89 ALA A O 1
ATOM 917 N N . ASN A 1 90 ? 21.312 10.303 17.425 1.00 25.67 90 ASN A N 1
ATOM 918 C CA . ASN A 1 90 ? 20.593 11.329 16.705 1.00 25.11 90 ASN A CA 1
ATOM 919 C C . ASN A 1 90 ? 20.762 12.714 17.365 1.00 24.98 90 ASN A C 1
ATOM 920 O O . ASN A 1 90 ? 21.208 13.664 16.720 1.00 27.46 90 ASN A O 1
ATOM 928 N N . VAL A 1 91 ? 20.430 12.825 18.650 1.00 25.26 91 VAL A N 1
ATOM 929 C CA . VAL A 1 91 ? 20.546 14.083 19.394 1.00 28.11 91 VAL A CA 1
ATOM 930 C C . VAL A 1 91 ? 21.990 14.575 19.374 1.00 29.68 91 VAL A C 1
ATOM 931 O O . VAL A 1 91 ? 22.244 15.765 19.153 1.00 29.21 91 VAL A O 1
ATOM 936 N N . TYR A 1 92 ? 22.929 13.651 19.578 1.00 31.86 92 TYR A N 1
ATOM 937 C CA . TYR A 1 92 ? 24.356 13.973 19.594 1.00 36.14 92 TYR A CA 1
ATOM 938 C C . TYR A 1 92 ? 24.760 14.650 18.270 1.00 36.31 92 TYR A C 1
ATOM 939 O O . TYR A 1 92 ? 25.488 15.665 18.244 1.00 37.72 92 TYR A O 1
ATOM 950 N N . HIS A 1 93 ? 24.251 14.115 17.171 1.00 34.95 93 HIS A N 1
ATOM 951 C CA . HIS A 1 93 ? 24.552 14.671 15.875 1.00 35.38 93 HIS A CA 1
ATOM 952 C C . HIS A 1 93 ? 23.988 16.079 15.725 1.00 29.34 93 HIS A C 1
ATOM 953 O O . HIS A 1 93 ? 24.668 16.938 15.186 1.00 26.15 93 HIS A O 1
ATOM 963 N N . GLN A 1 94 ? 22.745 16.300 16.178 1.00 27.73 94 GLN A N 1
ATOM 964 C CA . GLN A 1 94 ? 22.077 17.626 16.154 1.00 26.01 94 GLN A CA 1
ATOM 965 C C . GLN A 1 94 ? 22.937 18.596 16.963 1.00 24.43 94 GLN A C 1
ATOM 966 O O . GLN A 1 94 ? 23.200 19.701 16.532 1.00 22.25 94 GLN A O 1
ATOM 975 N N . ILE A 1 95 ? 23.360 18.178 18.147 1.00 22.86 95 ILE A N 1
ATOM 976 C CA . ILE A 1 95 ? 24.194 19.005 19.013 1.00 23.25 95 ILE A CA 1
ATOM 977 C C . ILE A 1 95 ? 25.472 19.441 18.309 1.00 22.39 95 ILE A C 1
ATOM 978 O O . ILE A 1 95 ? 25.740 20.637 18.253 1.00 23.73 95 ILE A O 1
ATOM 984 N N . ASN A 1 96 ? 26.251 18.490 17.777 1.00 27.97 96 ASN A N 1
ATOM 985 C CA . ASN A 1 96 ? 27.499 18.835 17.097 1.00 31.93 96 ASN A CA 1
ATOM 986 C C . ASN A 1 96 ? 27.293 19.619 15.823 1.00 28.26 96 ASN A C 1
ATOM 987 O O . ASN A 1 96 ? 28.123 20.444 15.424 1.00 24.76 96 ASN A O 1
ATOM 995 N N . HIS A 1 97 ? 26.124 19.427 15.239 1.00 26.58 97 HIS A N 1
ATOM 996 C CA . HIS A 1 97 ? 25.718 20.111 14.012 1.00 27.75 97 HIS A CA 1
ATOM 997 C C . HIS A 1 97 ? 25.449 21.574 14.295 1.00 24.33 97 HIS A C 1
ATOM 998 O O . HIS A 1 97 ? 25.820 22.456 13.530 1.00 22.30 97 HIS A O 1
ATOM 1008 N N . LEU A 1 98 ? 24.710 21.797 15.375 1.00 23.06 98 LEU A N 1
ATOM 1009 C CA . LEU A 1 98 ? 24.339 23.119 15.852 1.00 21.29 98 LEU A CA 1
ATOM 1010 C C . LEU A 1 98 ? 25.612 23.818 16.284 1.00 24.01 98 LEU A C 1
ATOM 1011 O O . LEU A 1 98 ? 25.828 24.970 15.951 1.00 24.18 98 LEU A O 1
ATOM 1017 N N . LYS A 1 99 ? 26.468 23.098 17.001 1.00 28.35 99 LYS A N 1
ATOM 1018 C CA . LYS A 1 99 ? 27.733 23.642 17.487 1.00 32.14 99 LYS A CA 1
ATOM 1019 C C . LYS A 1 99 ? 28.562 24.257 16.345 1.00 35.06 99 LYS A C 1
ATOM 1020 O O . LYS A 1 99 ? 28.952 25.429 16.414 1.00 35.42 99 LYS A O 1
ATOM 1030 N N . THR A 1 100 ? 28.804 23.494 15.279 1.00 35.10 100 THR A N 1
ATOM 1031 C CA . THR A 1 100 ? 29.600 24.007 14.163 1.00 35.15 100 THR A CA 1
ATOM 1032 C C . THR A 1 100 ? 28.981 25.256 13.537 1.00 33.87 100 THR A C 1
ATOM 1033 O O . THR A 1 100 ? 29.682 26.237 13.288 1.00 33.23 100 THR A O 1
ATOM 1039 N N . VAL A 1 101 ? 27.667 25.250 13.336 1.00 30.53 101 VAL A N 1
ATOM 1040 C CA . VAL A 1 101 ? 26.986 26.403 12.740 1.00 27.78 101 VAL A CA 1
ATOM 1041 C C . VAL A 1 101 ? 27.025 27.645 13.606 1.00 26.67 101 VAL A C 1
ATOM 1042 O O . VAL A 1 101 ? 27.133 28.745 13.090 1.00 29.21 101 VAL A O 1
ATOM 1047 N N . LEU A 1 102 ? 26.907 27.478 14.917 1.00 28.65 102 LEU A N 1
ATOM 1048 C CA . LEU A 1 102 ? 26.950 28.607 15.834 1.00 27.50 102 LEU A CA 1
ATOM 1049 C C . LEU A 1 102 ? 28.364 29.146 15.822 1.00 27.81 102 LEU A C 1
ATOM 1050 O O . LEU A 1 102 ? 28.550 30.346 15.810 1.00 30.15 102 LEU A O 1
ATOM 1056 N N . GLU A 1 103 ? 29.357 28.259 15.762 1.00 28.32 103 GLU A N 1
ATOM 1057 C CA . GLU A 1 103 ? 30.765 28.672 15.735 1.00 30.00 103 GLU A CA 1
ATOM 1058 C C . GLU A 1 103 ? 31.054 29.635 14.581 1.00 30.15 103 GLU A C 1
ATOM 1059 O O . GLU A 1 103 ? 31.734 30.667 14.755 1.00 29.75 103 GLU A O 1
ATOM 1066 N N . GLU A 1 104 ? 30.509 29.314 13.411 1.00 33.34 104 GLU A N 1
ATOM 1067 C CA . GLU A 1 104 ? 30.683 30.149 12.228 1.00 33.99 104 GLU A CA 1
ATOM 1068 C C . GLU A 1 104 ? 29.973 31.470 12.368 1.00 33.71 104 GLU A C 1
ATOM 1069 O O . GLU A 1 104 ? 30.606 32.507 12.278 1.00 26.48 104 GLU A O 1
ATOM 1076 N N . LYS A 1 105 ? 28.666 31.428 12.631 1.00 33.61 105 LYS A N 1
ATOM 1077 C CA . LYS A 1 105 ? 27.830 32.634 12.804 1.00 37.59 105 LYS A CA 1
ATOM 1078 C C . LYS A 1 105 ? 28.416 33.576 13.868 1.00 38.72 105 LYS A C 1
ATOM 1079 O O . LYS A 1 105 ? 28.786 34.715 13.553 1.00 44.82 105 LYS A O 1
ATOM 1089 N N . LEU A 1 106 ? 28.569 33.071 15.092 1.00 40.68 106 LEU A N 1
ATOM 1090 C CA . LEU A 1 106 ? 29.079 33.853 16.203 1.00 37.09 106 LEU A CA 1
ATOM 1091 C C . LEU A 1 106 ? 30.500 34.370 16.148 1.00 34.08 106 LEU A C 1
ATOM 1092 O O . LEU A 1 106 ? 30.798 35.342 16.833 1.00 29.23 106 LEU A O 1
ATOM 1098 N N . GLU A 1 107 ? 31.380 33.763 15.356 1.00 32.26 107 GLU A N 1
ATOM 1099 C CA . GLU A 1 107 ? 32.792 34.194 15.313 1.00 37.25 107 GLU A CA 1
ATOM 1100 C C . GLU A 1 107 ? 33.070 35.693 15.396 1.00 40.68 107 GLU A C 1
ATOM 1101 O O . GLU A 1 107 ? 33.872 36.133 16.211 1.00 39.55 107 GLU A O 1
ATOM 1108 N N . LYS A 1 108 ? 32.391 36.478 14.573 1.00 45.96 108 LYS A N 1
ATOM 1109 C CA . LYS A 1 108 ? 32.631 37.908 14.545 1.00 53.95 108 LYS A CA 1
ATOM 1110 C C . LYS A 1 108 ? 31.572 38.825 15.166 1.00 60.68 108 LYS A C 1
ATOM 1111 O O . LYS A 1 108 ? 31.629 40.043 14.992 1.00 58.54 108 LYS A O 1
ATOM 1121 N N . GLU A 1 109 ? 30.645 38.259 15.934 1.00 67.32 109 GLU A N 1
ATOM 1122 C CA . GLU A 1 109 ? 29.586 39.052 16.548 1.00 74.90 109 GLU A CA 1
ATOM 1123 C C . GLU A 1 109 ? 29.962 39.585 17.930 1.00 75.88 109 GLU A C 1
ATOM 1124 O O . GLU A 1 109 ? 30.831 39.010 18.593 1.00 78.31 109 GLU A O 1
ATOM 1131 N N . ASP A 1 110 ? 29.343 40.702 18.333 1.00 80.76 110 ASP A N 1
ATOM 1132 C CA . ASP A 1 110 ? 29.580 41.345 19.630 1.00 85.94 110 ASP A CA 1
ATOM 1133 C C . ASP A 1 110 ? 29.112 40.424 20.695 1.00 86.24 110 ASP A C 1
ATOM 1134 O O . ASP A 1 110 ? 27.975 40.512 21.190 1.00 80.63 110 ASP A O 1
ATOM 1140 N N . PHE A 1 111 ? 30.073 39.633 21.138 1.00 85.93 111 PHE A N 1
ATOM 1141 C CA . PHE A 1 111 ? 29.848 38.564 22.077 1.00 96.22 111 PHE A CA 1
ATOM 1142 C C . PHE A 1 111 ? 28.715 37.807 21.462 1.00 99.09 111 PHE A C 1
ATOM 1143 O O . PHE A 1 111 ? 28.840 37.307 20.340 1.00 99.57 111 PHE A O 1
ATOM 1152 N N . THR A 1 112 ? 27.579 37.891 22.130 1.00 100.00 112 THR A N 1
ATOM 1153 C CA . THR A 1 112 ? 26.339 37.286 21.726 1.00 99.40 112 THR A CA 1
ATOM 1154 C C . THR A 1 112 ? 25.444 37.454 22.964 1.00 99.80 112 THR A C 1
ATOM 1155 O O . THR A 1 112 ? 24.213 37.301 22.849 1.00 99.99 112 THR A O 1
ATOM 1161 N N . ARG A 1 113 ? 26.054 37.832 24.112 1.00 100.00 113 ARG A N 1
ATOM 1162 C CA . ARG A 1 113 ? 25.344 37.954 25.406 1.00 99.78 113 ARG A CA 1
ATOM 1163 C C . ARG A 1 113 ? 24.367 36.770 25.364 1.00 99.83 113 ARG A C 1
ATOM 1164 O O . ARG A 1 113 ? 23.154 36.880 25.588 1.00 99.94 113 ARG A O 1
ATOM 1183 N N . GLY A 1 114 ? 24.983 35.675 24.911 1.00 99.34 114 GLY A N 1
ATOM 1184 C CA . GLY A 1 114 ? 24.371 34.390 24.628 1.00 99.83 114 GLY A CA 1
ATOM 1185 C C . GLY A 1 114 ? 23.028 33.949 25.137 1.00 99.40 114 GLY A C 1
ATOM 1186 O O . GLY A 1 114 ? 21.958 34.409 24.718 1.00 99.90 114 GLY A O 1
ATOM 1188 N N . LYS A 1 115 ? 23.112 32.880 25.911 1.00 98.53 115 LYS A N 1
ATOM 1189 C CA . LYS A 1 115 ? 21.965 32.246 26.511 1.00 97.06 115 LYS A CA 1
ATOM 1190 C C . LYS A 1 115 ? 21.312 33.114 27.582 1.00 97.92 115 LYS A C 1
ATOM 1191 O O . LYS A 1 115 ? 21.503 32.863 28.769 1.00 97.86 115 LYS A O 1
ATOM 1208 N N . LEU A 1 116 ? 20.617 34.173 27.156 1.00 94.21 116 LEU A N 1
ATOM 1209 C CA . LEU A 1 116 ? 19.914 35.043 28.097 1.00 92.69 116 LEU A CA 1
ATOM 1210 C C . LEU A 1 116 ? 18.597 34.322 28.402 1.00 93.51 116 LEU A C 1
ATOM 1211 O O . LEU A 1 116 ? 18.051 34.446 29.497 1.00 91.66 116 LEU A O 1
ATOM 1225 N N . MET A 1 117 ? 18.103 33.572 27.412 1.00 92.48 117 MET A N 1
ATOM 1226 C CA . MET A 1 117 ? 16.867 32.788 27.520 1.00 92.40 117 MET A CA 1
ATOM 1227 C C . MET A 1 117 ? 17.208 31.405 28.077 1.00 91.28 117 MET A C 1
ATOM 1228 O O . MET A 1 117 ? 16.548 30.893 28.986 1.00 97.70 117 MET A O 1
ATOM 1240 N N . SER A 1 118 ? 18.280 30.841 27.532 1.00 92.28 118 SER A N 1
ATOM 1241 C CA . SER A 1 118 ? 18.781 29.525 27.893 1.00 87.19 118 SER A CA 1
ATOM 1242 C C . SER A 1 118 ? 19.364 29.385 29.327 1.00 83.06 118 SER A C 1
ATOM 1243 O O . SER A 1 118 ? 18.629 29.552 30.305 1.00 81.58 118 SER A O 1
ATOM 1248 N N . SER A 1 119 ? 20.665 29.074 29.431 1.00 78.02 119 SER A N 1
ATOM 1249 C CA . SER A 1 119 ? 21.398 28.860 30.697 1.00 73.39 119 SER A CA 1
ATOM 1250 C C . SER A 1 119 ? 20.528 28.916 31.954 1.00 69.71 119 SER A C 1
ATOM 1251 O O . SER A 1 119 ? 19.988 27.895 32.387 1.00 76.46 119 SER A O 1
ATOM 1256 N N . LEU A 1 120 ? 20.387 30.121 32.497 1.00 63.98 120 LEU A N 1
ATOM 1257 C CA . LEU A 1 120 ? 19.578 30.430 33.663 1.00 48.36 120 LEU A CA 1
ATOM 1258 C C . LEU A 1 120 ? 18.587 29.367 34.134 1.00 44.89 120 LEU A C 1
ATOM 1259 O O . LEU A 1 120 ? 18.889 28.533 34.997 1.00 44.17 120 LEU A O 1
ATOM 1265 N N . HIS A 1 121 ? 17.408 29.387 33.525 1.00 37.81 121 HIS A N 1
ATOM 1266 C CA . HIS A 1 121 ? 16.347 28.485 33.897 1.00 31.13 121 HIS A CA 1
ATOM 1267 C C . HIS A 1 121 ? 16.408 27.079 33.345 1.00 27.71 121 HIS A C 1
ATOM 1268 O O . HIS A 1 121 ? 15.842 26.168 33.945 1.00 26.81 121 HIS A O 1
ATOM 1277 N N . LEU A 1 122 ? 17.107 26.865 32.233 1.00 24.76 122 LEU A N 1
ATOM 1278 C CA . LEU A 1 122 ? 17.195 25.512 31.685 1.00 23.94 122 LEU A CA 1
ATOM 1279 C C . LEU A 1 122 ? 18.005 24.617 32.589 1.00 26.26 122 LEU A C 1
ATOM 1280 O O . LEU A 1 122 ? 17.637 23.477 32.811 1.00 26.35 122 LEU A O 1
ATOM 1286 N N . LYS A 1 123 ? 19.082 25.141 33.152 1.00 33.93 123 LYS A N 1
ATOM 1287 C CA . LYS A 1 123 ? 19.926 24.338 34.031 1.00 41.71 123 LYS A CA 1
ATOM 1288 C C . LYS A 1 123 ? 19.139 23.804 35.211 1.00 38.00 123 LYS A C 1
ATOM 1289 O O . LYS A 1 123 ? 19.175 22.599 35.498 1.00 32.53 123 LYS A O 1
ATOM 1299 N N . ARG A 1 124 ? 18.376 24.687 35.852 1.00 35.20 124 ARG A N 1
ATOM 1300 C CA . ARG A 1 124 ? 17.585 24.297 37.012 1.00 37.23 124 ARG A CA 1
ATOM 1301 C C . ARG A 1 124 ? 16.480 23.358 36.614 1.00 30.23 124 ARG A C 1
ATOM 1302 O O . ARG A 1 124 ? 16.280 22.333 37.245 1.00 25.84 124 ARG A O 1
ATOM 1316 N N . TYR A 1 125 ? 15.792 23.680 35.527 1.00 25.44 125 TYR A N 1
ATOM 1317 C CA . TYR A 1 125 ? 14.696 22.847 35.025 1.00 19.66 125 TYR A CA 1
ATOM 1318 C C . TYR A 1 125 ? 15.132 21.388 34.865 1.00 19.68 125 TYR A C 1
ATOM 1319 O O . TYR A 1 125 ? 14.464 20.478 35.350 1.00 19.30 125 TYR A O 1
ATOM 1330 N N . TYR A 1 126 ? 16.278 21.182 34.226 1.00 21.50 126 TYR A N 1
ATOM 1331 C CA . TYR A 1 126 ? 16.787 19.841 33.999 1.00 20.90 126 TYR A CA 1
ATOM 1332 C C . TYR A 1 126 ? 17.306 19.177 35.259 1.00 23.31 126 TYR A C 1
ATOM 1333 O O . TYR A 1 126 ? 17.294 17.943 35.369 1.00 22.05 126 TYR A O 1
ATOM 1344 N N . GLY A 1 127 ? 17.719 20.000 36.220 1.00 23.21 127 GLY A N 1
ATOM 1345 C CA . GLY A 1 127 ? 18.195 19.485 37.487 1.00 22.94 127 GLY A CA 1
ATOM 1346 C C . GLY A 1 127 ? 17.042 18.764 38.165 1.00 24.87 127 GLY A C 1
ATOM 1347 O O . GLY A 1 127 ? 17.224 17.728 38.832 1.00 25.42 127 GLY A O 1
ATOM 1349 N N . ARG A 1 128 ? 15.842 19.315 38.019 1.00 21.82 128 ARG A N 1
ATOM 1350 C CA . ARG A 1 128 ? 14.654 18.716 38.611 1.00 20.79 128 ARG A CA 1
ATOM 1351 C C . ARG A 1 128 ? 14.414 17.330 38.036 1.00 19.72 128 ARG A C 1
ATOM 1352 O O . ARG A 1 128 ? 14.088 16.386 38.750 1.00 21.89 128 ARG A O 1
ATOM 1366 N N . ILE A 1 129 ? 14.489 17.246 36.718 1.00 19.67 129 ILE A N 1
ATOM 1367 C CA . ILE A 1 129 ? 14.281 15.991 36.018 1.00 18.12 129 ILE A CA 1
ATOM 1368 C C . ILE A 1 129 ? 15.258 14.964 36.553 1.00 16.74 129 ILE A C 1
ATOM 1369 O O . ILE A 1 129 ? 14.851 13.902 36.960 1.00 17.36 129 ILE A O 1
ATOM 1375 N N . LEU A 1 130 ? 16.538 15.326 36.633 1.00 17.85 130 LEU A N 1
ATOM 1376 C CA . LEU A 1 130 ? 17.578 14.445 37.134 1.00 20.54 130 LEU A CA 1
ATOM 1377 C C . LEU A 1 130 ? 17.356 14.069 38.576 1.00 22.18 130 LEU A C 1
ATOM 1378 O O . LEU A 1 130 ? 17.385 12.890 38.935 1.00 19.87 130 LEU A O 1
ATOM 1384 N N . HIS A 1 131 ? 17.097 15.069 39.407 1.00 23.89 131 HIS A N 1
ATOM 1385 C CA . HIS A 1 131 ? 16.826 14.828 40.817 1.00 28.00 131 HIS A CA 1
ATOM 1386 C C . HIS A 1 131 ? 15.627 13.874 40.950 1.00 24.82 131 HIS A C 1
ATOM 1387 O O . HIS A 1 131 ? 15.646 12.955 41.779 1.00 23.03 131 HIS A O 1
ATOM 1397 N N . TYR A 1 132 ? 14.601 14.082 40.127 1.00 22.37 132 TYR A N 1
ATOM 1398 C CA . TYR A 1 132 ? 13.423 13.234 40.136 1.00 21.73 132 TYR A CA 1
ATOM 1399 C C . TYR A 1 132 ? 13.814 11.793 39.830 1.00 23.45 132 TYR A C 1
ATOM 1400 O O . TYR A 1 132 ? 13.390 10.874 40.508 1.00 21.02 132 TYR A O 1
ATOM 1411 N N . LEU A 1 133 ? 14.645 11.607 38.812 1.00 22.98 133 LEU A N 1
ATOM 1412 C CA . LEU A 1 133 ? 15.107 10.286 38.413 1.00 25.16 133 LEU A CA 1
ATOM 1413 C C . LEU A 1 133 ? 15.847 9.581 39.547 1.00 31.20 133 LEU A C 1
ATOM 1414 O O . LEU A 1 133 ? 15.581 8.404 39.865 1.00 28.24 133 LEU A O 1
ATOM 1420 N N . LYS A 1 134 ? 16.791 10.297 40.149 1.00 37.12 134 LYS A N 1
ATOM 1421 C CA . LYS A 1 134 ? 17.571 9.748 41.245 1.00 45.96 134 LYS A CA 1
ATOM 1422 C C . LYS A 1 134 ? 16.677 9.404 42.453 1.00 41.25 134 LYS A C 1
ATOM 1423 O O . LYS A 1 134 ? 16.729 8.288 43.002 1.00 39.15 134 LYS A O 1
ATOM 1433 N N . ALA A 1 135 ? 15.800 10.333 42.811 1.00 35.65 135 ALA A N 1
ATOM 1434 C CA . ALA A 1 135 ? 14.907 10.116 43.925 1.00 33.31 135 ALA A CA 1
ATOM 1435 C C . ALA A 1 135 ? 14.007 8.892 43.735 1.00 33.75 135 ALA A C 1
ATOM 1436 O O . ALA A 1 135 ? 13.697 8.186 44.695 1.00 31.75 135 ALA A O 1
ATOM 1439 N N . LYS A 1 136 ? 13.581 8.638 42.501 1.00 34.48 136 LYS A N 1
ATOM 1440 C CA . LYS A 1 136 ? 12.733 7.484 42.198 1.00 38.81 136 LYS A CA 1
ATOM 1441 C C . LYS A 1 136 ? 13.569 6.245 41.877 1.00 44.00 136 LYS A C 1
ATOM 1442 O O . LYS A 1 136 ? 13.039 5.259 41.350 1.00 45.57 136 LYS A O 1
ATOM 1452 N N . GLU A 1 137 ? 14.869 6.301 42.151 1.00 47.23 137 GLU A N 1
ATOM 1453 C CA . GLU A 1 137 ? 15.756 5.164 41.899 1.00 49.77 137 GLU A CA 1
ATOM 1454 C C . GLU A 1 137 ? 15.642 4.580 40.481 1.00 48.35 137 GLU A C 1
ATOM 1455 O O . GLU A 1 137 ? 15.627 3.354 40.296 1.00 51.45 137 GLU A O 1
ATOM 1462 N N . TYR A 1 138 ? 15.492 5.470 39.503 1.00 42.49 138 TYR A N 1
ATOM 1463 C CA . TYR A 1 138 ? 15.425 5.107 38.090 1.00 34.94 138 TYR A CA 1
ATOM 1464 C C . TYR A 1 138 ? 14.434 4.028 37.761 1.00 30.64 138 TYR A C 1
ATOM 1465 O O . TYR A 1 138 ? 14.670 3.206 36.882 1.00 28.14 138 TYR A O 1
ATOM 1476 N N . SER A 1 139 ? 13.280 4.089 38.405 1.00 30.12 139 SER A N 1
ATOM 1477 C CA . SER A 1 139 ? 12.252 3.098 38.173 1.00 28.38 139 SER A CA 1
ATOM 1478 C C . SER A 1 139 ? 11.679 3.195 36.773 1.00 28.95 139 SER A C 1
ATOM 1479 O O . SER A 1 139 ? 11.827 4.194 36.067 1.00 27.52 139 SER A O 1
ATOM 1484 N N . HIS A 1 140 ? 11.002 2.133 36.385 1.00 30.72 140 HIS A N 1
ATOM 1485 C CA . HIS A 1 140 ? 10.356 2.073 35.099 1.00 33.67 140 HIS A CA 1
ATOM 1486 C C . HIS A 1 140 ? 9.327 3.233 34.950 1.00 33.78 140 HIS A C 1
ATOM 1487 O O . HIS A 1 140 ? 9.240 3.882 33.895 1.00 34.07 140 HIS A O 1
ATOM 1497 N N . CYS A 1 141 ? 8.595 3.520 36.021 1.00 33.40 141 CYS A N 1
ATOM 1498 C CA . CYS A 1 141 ? 7.608 4.590 36.019 1.00 31.21 141 CYS A CA 1
ATOM 1499 C C . CYS A 1 141 ? 8.259 5.934 35.942 1.00 30.04 141 CYS A C 1
ATOM 1500 O O . CYS A 1 141 ? 7.723 6.858 35.346 1.00 31.24 141 CYS A O 1
ATOM 1504 N N . ALA A 1 142 ? 9.376 6.073 36.630 1.00 27.91 142 ALA A N 1
ATOM 1505 C CA . ALA A 1 142 ? 10.059 7.327 36.598 1.00 26.46 142 ALA A CA 1
ATOM 1506 C C . ALA A 1 142 ? 10.469 7.608 35.159 1.00 24.96 142 ALA A C 1
ATOM 1507 O O . ALA A 1 142 ? 10.333 8.736 34.689 1.00 27.21 142 ALA A O 1
ATOM 1510 N N . TRP A 1 143 ? 10.874 6.568 34.430 1.00 25.59 143 TRP A N 1
ATOM 1511 C CA . TRP A 1 143 ? 11.288 6.736 33.038 1.00 24.89 143 TRP A CA 1
ATOM 1512 C C . TRP A 1 143 ? 10.127 7.016 32.117 1.00 25.25 143 TRP A C 1
ATOM 1513 O O . TRP A 1 143 ? 10.267 7.714 31.114 1.00 26.88 143 TRP A O 1
ATOM 1526 N N . THR A 1 144 ? 8.969 6.497 32.487 1.00 26.51 144 THR A N 1
ATOM 1527 C CA . THR A 1 144 ? 7.760 6.720 31.722 1.00 23.19 144 THR A CA 1
ATOM 1528 C C . THR A 1 144 ? 7.394 8.220 31.813 1.00 24.88 144 THR A C 1
ATOM 1529 O O . THR A 1 144 ? 7.160 8.891 30.777 1.00 24.14 144 THR A O 1
ATOM 1535 N N . ILE A 1 145 ? 7.470 8.767 33.026 1.00 23.44 145 ILE A N 1
ATOM 1536 C CA . ILE A 1 145 ? 7.141 10.178 33.274 1.00 20.82 145 ILE A CA 1
ATOM 1537 C C . ILE A 1 145 ? 8.131 11.128 32.614 1.00 23.36 145 ILE A C 1
ATOM 1538 O O . ILE A 1 145 ? 7.771 12.179 32.102 1.00 24.54 145 ILE A O 1
ATOM 1544 N N . VAL A 1 146 ? 9.403 10.766 32.661 1.00 23.57 146 VAL A N 1
ATOM 1545 C CA . VAL A 1 146 ? 10.419 11.596 32.056 1.00 21.44 146 VAL A CA 1
ATOM 1546 C C . VAL A 1 146 ? 10.281 11.590 30.541 1.00 24.04 146 VAL A C 1
ATOM 1547 O O . VAL A 1 146 ? 10.292 12.658 29.918 1.00 22.85 146 VAL A O 1
ATOM 1552 N N . ARG A 1 147 ? 10.080 10.401 29.968 1.00 24.90 147 ARG A N 1
ATOM 1553 C CA . ARG A 1 147 ? 9.937 10.248 28.522 1.00 25.13 147 ARG A CA 1
ATOM 1554 C C . ARG A 1 147 ? 8.839 11.171 28.030 1.00 23.90 147 ARG A C 1
ATOM 1555 O O . ARG A 1 147 ? 8.977 11.839 26.995 1.00 24.25 147 ARG A O 1
ATOM 1569 N N . VAL A 1 148 ? 7.728 11.192 28.749 1.00 21.60 148 VAL A N 1
ATOM 1570 C CA . VAL A 1 148 ? 6.657 12.069 28.352 1.00 19.98 148 VAL A CA 1
ATOM 1571 C C . VAL A 1 148 ? 7.101 13.535 28.424 1.00 21.15 148 VAL A C 1
ATOM 1572 O O . VAL A 1 148 ? 6.813 14.306 27.519 1.00 18.83 148 VAL A O 1
ATOM 1577 N N . GLU A 1 149 ? 7.875 13.904 29.439 1.00 19.47 149 GLU A N 1
ATOM 1578 C CA . GLU A 1 149 ? 8.349 15.272 29.553 1.00 21.44 149 GLU A CA 1
ATOM 1579 C C . GLU A 1 149 ? 9.352 15.585 28.451 1.00 22.94 149 GLU A C 1
ATOM 1580 O O . GLU A 1 149 ? 9.396 16.702 27.935 1.00 22.15 149 GLU A O 1
ATOM 1587 N N . ILE A 1 150 ? 10.163 14.606 28.082 1.00 22.56 150 ILE A N 1
ATOM 1588 C CA . ILE A 1 150 ? 11.144 14.818 27.031 1.00 22.69 150 ILE A CA 1
ATOM 1589 C C . ILE A 1 150 ? 10.411 15.061 25.721 1.00 23.47 150 ILE A C 1
ATOM 1590 O O . ILE A 1 150 ? 10.770 15.980 24.974 1.00 27.00 150 ILE A O 1
ATOM 1596 N N . LEU A 1 151 ? 9.353 14.297 25.468 1.00 22.97 151 LEU A N 1
ATOM 1597 C CA . LEU A 1 151 ? 8.588 14.492 24.248 1.00 19.92 151 LEU A CA 1
ATOM 1598 C C . LEU A 1 151 ? 8.041 15.926 24.246 1.00 19.70 151 LEU A C 1
ATOM 1599 O O . LEU A 1 151 ? 8.017 16.617 23.190 1.00 19.95 151 LEU A O 1
ATOM 1605 N N . ARG A 1 152 ? 7.643 16.381 25.438 1.00 19.89 152 ARG A N 1
ATOM 1606 C CA . ARG A 1 152 ? 7.116 17.725 25.618 1.00 22.75 152 ARG A CA 1
ATOM 1607 C C . ARG A 1 152 ? 8.173 18.762 25.260 1.00 19.46 152 ARG A C 1
ATOM 1608 O O . ARG A 1 152 ? 7.861 19.778 24.653 1.00 19.07 152 ARG A O 1
ATOM 1622 N N . ASN A 1 153 ? 9.428 18.468 25.598 1.00 20.00 153 ASN A N 1
ATOM 1623 C CA . ASN A 1 153 ? 10.565 19.317 25.282 1.00 20.31 153 ASN A CA 1
ATOM 1624 C C . ASN A 1 153 ? 10.671 19.424 23.780 1.00 20.09 153 ASN A C 1
ATOM 1625 O O . ASN A 1 153 ? 10.905 20.501 23.221 1.00 19.91 153 ASN A O 1
ATOM 1633 N N . PHE A 1 154 ? 10.563 18.284 23.120 1.00 20.18 154 PHE A N 1
ATOM 1634 C CA . PHE A 1 154 ? 10.615 18.275 21.674 1.00 20.14 154 PHE A CA 1
ATOM 1635 C C . PHE A 1 154 ? 9.479 19.076 21.075 1.00 20.91 154 PHE A C 1
ATOM 1636 O O . PHE A 1 154 ? 9.696 19.796 20.083 1.00 21.83 154 PHE A O 1
ATOM 1645 N N . TYR A 1 155 ? 8.298 19.026 21.682 1.00 19.87 155 TYR A N 1
ATOM 1646 C CA . TYR A 1 155 ? 7.224 19.828 21.154 1.00 19.34 155 TYR A CA 1
ATOM 1647 C C . TYR A 1 155 ? 7.601 21.330 21.133 1.00 22.63 155 TYR A C 1
ATOM 1648 O O . TYR A 1 155 ? 7.189 22.080 20.233 1.00 20.77 155 TYR A O 1
ATOM 1659 N N . PHE A 1 156 ? 8.350 21.789 22.137 1.00 21.63 156 PHE A N 1
ATOM 1660 C CA . PHE A 1 156 ? 8.717 23.205 22.207 1.00 21.58 156 PHE A CA 1
ATOM 1661 C C . PHE A 1 156 ? 9.927 23.548 21.383 1.00 24.51 156 PHE A C 1
ATOM 1662 O O . PHE A 1 156 ? 10.042 24.669 20.895 1.00 24.31 156 PHE A O 1
ATOM 1671 N N . ILE A 1 157 ? 10.849 22.604 21.257 1.00 24.19 157 ILE A N 1
ATOM 1672 C CA . ILE A 1 157 ? 12.021 22.813 20.421 1.00 25.73 157 ILE A CA 1
ATOM 1673 C C . ILE A 1 157 ? 11.525 23.055 18.979 1.00 24.89 157 ILE A C 1
ATOM 1674 O O . ILE A 1 157 ? 12.092 23.888 18.273 1.00 29.60 157 ILE A O 1
ATOM 1680 N N . ASN A 1 158 ? 10.463 22.357 18.560 1.00 25.44 158 ASN A N 1
ATOM 1681 C CA . ASN A 1 158 ? 9.902 22.547 17.218 1.00 25.17 158 ASN A CA 1
ATOM 1682 C C . ASN A 1 158 ? 9.389 23.969 17.075 1.00 25.64 158 ASN A C 1
ATOM 1683 O O . ASN A 1 158 ? 9.521 24.592 16.021 1.00 22.01 158 ASN A O 1
ATOM 1691 N N . ARG A 1 159 ? 8.821 24.499 18.149 1.00 25.01 159 ARG A N 1
ATOM 1692 C CA . ARG A 1 159 ? 8.312 25.868 18.140 1.00 25.60 159 ARG A CA 1
ATOM 1693 C C . ARG A 1 159 ? 9.517 26.771 17.989 1.00 24.84 159 ARG A C 1
ATOM 1694 O O . ARG A 1 159 ? 9.511 27.703 17.187 1.00 24.76 159 ARG A O 1
ATOM 1708 N N . LEU A 1 160 ? 10.559 26.483 18.761 1.00 26.53 160 LEU A N 1
ATOM 1709 C CA . LEU A 1 160 ? 11.776 27.288 18.708 1.00 26.34 160 LEU A CA 1
ATOM 1710 C C . LEU A 1 160 ? 12.463 27.201 17.352 1.00 26.23 160 LEU A C 1
ATOM 1711 O O . LEU A 1 160 ? 13.127 28.151 16.933 1.00 29.45 160 LEU A O 1
ATOM 1717 N N . THR A 1 161 ? 12.289 26.082 16.660 1.00 26.16 161 THR A N 1
ATOM 1718 C CA . THR A 1 161 ? 12.907 25.889 15.348 1.00 26.81 161 THR A CA 1
ATOM 1719 C C . THR A 1 161 ? 12.410 26.922 14.288 1.00 27.72 161 THR A C 1
ATOM 1720 O O . THR A 1 161 ? 13.164 27.328 13.372 1.00 28.36 161 THR A O 1
ATOM 1726 N N . GLY A 1 162 ? 11.182 27.414 14.457 1.00 30.24 162 GLY A N 1
ATOM 1727 C CA . GLY A 1 162 ? 10.638 28.386 13.523 1.00 33.01 162 GLY A CA 1
ATOM 1728 C C . GLY A 1 162 ? 11.182 29.807 13.631 1.00 34.28 162 GLY A C 1
ATOM 1729 O O . GLY A 1 162 ? 10.665 30.698 12.983 1.00 35.07 162 GLY A O 1
ATOM 1731 N N . TYR A 1 163 ? 12.143 30.050 14.516 1.00 35.13 163 TYR A N 1
ATOM 1732 C CA . TYR A 1 163 ? 12.756 31.375 14.648 1.00 33.98 163 TYR A CA 1
ATOM 1733 C C . TYR A 1 163 ? 14.094 31.349 13.924 1.00 33.83 163 TYR A C 1
ATOM 1734 O O . TYR A 1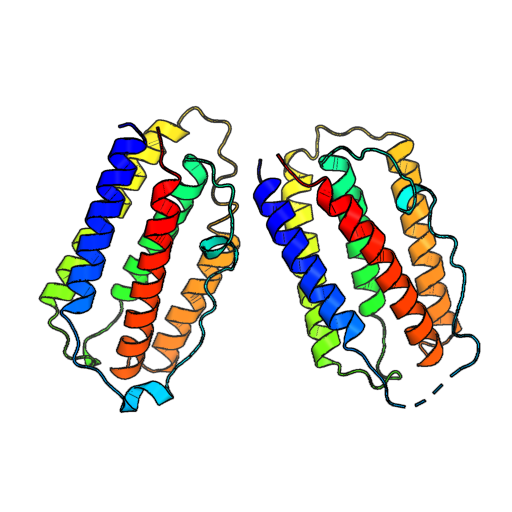 163 ? 14.802 32.357 13.849 1.00 35.80 163 TYR A O 1
ATOM 1745 N N . LEU A 1 164 ? 14.407 30.185 13.360 1.00 37.18 164 LEU A N 1
ATOM 1746 C CA . LEU A 1 164 ? 15.620 29.972 12.604 1.00 40.60 164 LEU A CA 1
ATOM 1747 C C . LEU A 1 164 ? 15.284 30.222 11.136 1.00 51.09 164 LEU A C 1
ATOM 1748 O O . LEU A 1 164 ? 15.295 29.310 10.313 1.00 42.75 164 LEU A O 1
ATOM 1754 N N . ARG A 1 165 ? 14.857 31.444 10.837 1.00 62.14 165 ARG A N 1
ATOM 1755 C CA . ARG A 1 165 ? 14.527 31.815 9.464 1.00 81.69 165 ARG A CA 1
ATOM 1756 C C . ARG A 1 165 ? 15.598 32.780 8.991 1.00 89.73 165 ARG A C 1
ATOM 1757 O O . ARG A 1 165 ? 16.067 33.659 9.745 1.00 93.29 165 ARG A O 1
ATOM 1771 N N . ASN A 1 166 ? 16.083 32.436 7.801 1.00 95.29 166 ASN A N 1
ATOM 1772 C CA . ASN A 1 166 ? 17.165 33.087 7.080 1.00 98.47 166 ASN A CA 1
ATOM 1773 C C . ASN A 1 166 ? 17.221 34.599 6.905 1.00 100.00 166 ASN A C 1
ATOM 1774 O O . ASN A 1 166 ? 18.255 35.053 6.367 1.00 100.00 166 ASN A O 1
ATOM 1783 N N . MET B 1 1 ? 17.556 44.158 23.151 1.00 77.58 1 MET B N 1
ATOM 1784 C CA . MET B 1 1 ? 18.500 43.019 23.084 1.00 80.42 1 MET B CA 1
ATOM 1785 C C . MET B 1 1 ? 18.872 42.516 24.531 1.00 76.76 1 MET B C 1
ATOM 1786 O O . MET B 1 1 ? 19.895 42.870 25.140 1.00 74.21 1 MET B O 1
ATOM 1794 N N . SER B 1 2 ? 18.005 41.590 24.919 1.00 66.12 2 SER B N 1
ATOM 1795 C CA . SER B 1 2 ? 17.873 40.898 26.175 1.00 59.28 2 SER B CA 1
ATOM 1796 C C . SER B 1 2 ? 16.820 41.724 26.900 1.00 53.34 2 SER B C 1
ATOM 1797 O O . SER B 1 2 ? 16.254 41.274 27.892 1.00 57.58 2 SER B O 1
ATOM 1802 N N . TYR B 1 3 ? 16.453 42.852 26.276 1.00 49.09 3 TYR B N 1
ATOM 1803 C CA . TYR B 1 3 ? 15.360 43.705 26.777 1.00 41.98 3 TYR B CA 1
ATOM 1804 C C . TYR B 1 3 ? 14.029 43.087 26.446 1.00 39.00 3 TYR B C 1
ATOM 1805 O O . TYR B 1 3 ? 13.063 43.388 27.104 1.00 34.99 3 TYR B O 1
ATOM 1816 N N . ASN B 1 4 ? 13.981 42.247 25.415 1.00 41.90 4 ASN B N 1
ATOM 1817 C CA . ASN B 1 4 ? 12.727 41.583 25.111 1.00 45.86 4 ASN B CA 1
ATOM 1818 C C . ASN B 1 4 ? 12.530 40.465 26.105 1.00 42.19 4 ASN B C 1
ATOM 1819 O O . ASN B 1 4 ? 11.419 40.297 26.638 1.00 46.45 4 ASN B O 1
ATOM 1827 N N . LEU B 1 5 ? 13.593 39.717 26.402 1.00 36.21 5 LEU B N 1
ATOM 1828 C CA . LEU B 1 5 ? 13.415 38.662 27.391 1.00 29.13 5 LEU B CA 1
ATOM 1829 C C . LEU B 1 5 ? 13.209 39.289 28.767 1.00 25.54 5 LEU B C 1
ATOM 1830 O O . LEU B 1 5 ? 12.394 38.823 29.543 1.00 24.62 5 LEU B O 1
ATOM 1836 N N . LEU B 1 6 ? 13.908 40.381 29.042 1.00 20.07 6 LEU B N 1
ATOM 1837 C CA . LEU B 1 6 ? 13.763 41.060 30.312 1.00 19.50 6 LEU B CA 1
ATOM 1838 C C . LEU B 1 6 ? 12.345 41.520 30.528 1.00 17.23 6 LEU B C 1
ATOM 1839 O O . LEU B 1 6 ? 11.781 41.292 31.582 1.00 17.74 6 LEU B O 1
ATOM 1845 N N . GLY B 1 7 ? 11.795 42.230 29.559 1.00 16.16 7 GLY B N 1
ATOM 1846 C CA . GLY B 1 7 ? 10.430 42.716 29.661 1.00 17.88 7 GLY B CA 1
ATOM 1847 C C . GLY B 1 7 ? 9.451 41.566 29.799 1.00 19.14 7 GLY B C 1
ATOM 1848 O O . GLY B 1 7 ? 8.416 41.693 30.472 1.00 19.44 7 GLY B O 1
ATOM 1850 N N . PHE B 1 8 ? 9.760 40.430 29.175 1.00 19.12 8 PHE B N 1
ATOM 1851 C CA . PHE B 1 8 ? 8.891 39.267 29.266 1.00 20.43 8 PHE B CA 1
ATOM 1852 C C . PHE B 1 8 ? 8.939 38.845 30.714 1.00 19.85 8 PHE B C 1
ATOM 1853 O O . PHE B 1 8 ? 7.905 38.776 31.375 1.00 20.97 8 PHE B O 1
ATOM 1862 N N . LEU B 1 9 ? 10.149 38.631 31.228 1.00 20.10 9 LEU B N 1
ATOM 1863 C CA . LEU B 1 9 ? 10.336 38.218 32.618 1.00 21.56 9 LEU B CA 1
ATOM 1864 C C . LEU B 1 9 ? 9.739 39.249 33.555 1.00 23.35 9 LEU B C 1
ATOM 1865 O O . LEU B 1 9 ? 9.141 38.883 34.559 1.00 24.49 9 LEU B O 1
ATOM 1871 N N . GLN B 1 10 ? 9.774 40.519 33.169 1.00 25.00 10 GLN B N 1
ATOM 1872 C CA . GLN B 1 10 ? 9.197 41.536 34.018 1.00 24.17 10 GLN B CA 1
ATOM 1873 C C . GLN B 1 10 ? 7.686 41.497 34.073 1.00 22.65 10 GLN B C 1
ATOM 1874 O O . GLN B 1 10 ? 7.113 41.752 35.128 1.00 25.05 10 GLN B O 1
ATOM 1883 N N . ARG B 1 11 ? 7.019 41.234 32.955 1.00 22.43 11 ARG B N 1
ATOM 1884 C CA . ARG B 1 11 ? 5.555 41.155 32.975 1.00 22.37 11 ARG B CA 1
ATOM 1885 C C . ARG B 1 11 ? 5.100 39.978 33.857 1.00 22.87 11 ARG B C 1
ATOM 1886 O O . ARG B 1 11 ? 4.120 40.050 34.602 1.00 21.40 11 ARG B O 1
ATOM 1900 N N . SER B 1 12 ? 5.860 38.896 33.769 1.00 25.60 12 SER B N 1
ATOM 1901 C CA . SER B 1 12 ? 5.648 37.660 34.513 1.00 28.40 12 SER B CA 1
ATOM 1902 C C . SER B 1 12 ? 5.717 37.910 36.021 1.00 26.58 12 SER B C 1
ATOM 1903 O O . SER B 1 12 ? 4.906 37.396 36.785 1.00 27.51 12 SER B O 1
ATOM 1908 N N . SER B 1 13 ? 6.735 38.665 36.429 1.00 25.17 13 SER B N 1
ATOM 1909 C CA . SER B 1 13 ? 6.963 39.060 37.818 1.00 21.34 13 SER B CA 1
ATOM 1910 C C . SER B 1 13 ? 5.874 40.051 38.297 1.00 21.32 13 SER B C 1
ATOM 1911 O O . SER B 1 13 ? 5.336 39.929 39.401 1.00 21.21 13 SER B O 1
ATOM 1916 N N . ASN B 1 14 ? 5.552 41.037 37.467 1.00 19.45 14 ASN B N 1
ATOM 1917 C CA . ASN B 1 14 ? 4.514 41.987 37.810 1.00 20.87 14 ASN B CA 1
ATOM 1918 C C . ASN B 1 14 ? 3.206 41.228 38.091 1.00 21.66 14 ASN B C 1
ATOM 1919 O O . ASN B 1 14 ? 2.489 41.515 39.053 1.00 20.50 14 ASN B O 1
ATOM 1927 N N . PHE B 1 15 ? 2.898 40.232 37.280 1.00 19.87 15 PHE B N 1
ATOM 1928 C CA . PHE B 1 15 ? 1.666 39.493 37.468 1.00 21.14 15 PHE B CA 1
ATOM 1929 C C . PHE B 1 15 ? 1.618 38.717 38.747 1.00 23.49 15 PHE B C 1
ATOM 1930 O O . PHE B 1 15 ? 0.677 38.829 39.515 1.00 21.57 15 PHE B O 1
ATOM 1939 N N . GLN B 1 16 ? 2.640 37.919 38.975 1.00 26.16 16 GLN B N 1
ATOM 1940 C CA . GLN B 1 16 ? 2.700 37.115 40.183 1.00 29.02 16 GLN B CA 1
ATOM 1941 C C . GLN B 1 16 ? 2.661 37.978 41.439 1.00 26.23 16 GLN B C 1
ATOM 1942 O O . GLN B 1 16 ? 1.853 37.752 42.312 1.00 25.16 16 GLN B O 1
ATOM 1951 N N . CYS B 1 17 ? 3.469 39.033 41.478 1.00 24.26 17 CYS B N 1
ATOM 1952 C CA . CYS B 1 17 ? 3.555 39.900 42.650 1.00 22.94 17 CYS B CA 1
ATOM 1953 C C . CYS B 1 17 ? 2.262 40.561 42.956 1.00 22.94 17 CYS B C 1
ATOM 1954 O O . CYS B 1 17 ? 1.842 40.593 44.122 1.00 26.04 17 CYS B O 1
ATOM 1958 N N . GLN B 1 18 ? 1.585 41.030 41.919 1.00 24.22 18 GLN B N 1
ATOM 1959 C CA . GLN B 1 18 ? 0.334 41.705 42.152 1.00 21.89 18 GLN B CA 1
ATOM 1960 C C . GLN B 1 18 ? -0.708 40.732 42.606 1.00 22.27 18 GLN B C 1
ATOM 1961 O O . GLN B 1 18 ? -1.437 40.961 43.559 1.00 20.07 18 GLN B O 1
ATOM 1970 N N . LYS B 1 19 ? -0.716 39.589 41.961 1.00 23.17 19 LYS B N 1
ATOM 1971 C CA . LYS B 1 19 ? -1.675 38.558 42.286 1.00 27.44 19 LYS B CA 1
ATOM 1972 C C . LYS B 1 19 ? -1.567 38.195 43.743 1.00 26.59 19 LYS B C 1
ATOM 1973 O O . LYS B 1 19 ? -2.575 38.124 44.436 1.00 23.25 19 LYS B O 1
ATOM 1983 N N . LEU B 1 20 ? -0.331 38.014 44.196 1.00 23.93 20 LEU B N 1
ATOM 1984 C CA . LEU B 1 20 ? -0.027 37.663 45.575 1.00 25.12 20 LEU B CA 1
ATOM 1985 C C . LEU B 1 20 ? -0.468 38.795 46.520 1.00 24.88 20 LEU B C 1
ATOM 1986 O O . LEU B 1 20 ? -1.180 38.559 47.510 1.00 27.25 20 LEU B O 1
ATOM 1992 N N . LEU B 1 21 ? -0.067 40.028 46.208 1.00 26.83 21 LEU B N 1
ATOM 1993 C CA . LEU B 1 21 ? -0.426 41.162 47.041 1.00 23.95 21 LEU B CA 1
ATOM 1994 C C . LEU B 1 21 ? -1.910 41.281 47.223 1.00 26.40 21 LEU B C 1
ATOM 1995 O O . LEU B 1 21 ? -2.375 41.509 48.314 1.00 23.89 21 LEU B O 1
ATOM 2001 N N . TRP B 1 22 ? -2.648 41.093 46.143 1.00 24.86 22 TRP B N 1
ATOM 2002 C CA . TRP B 1 22 ? -4.095 41.168 46.177 1.00 24.27 22 TRP B CA 1
ATOM 2003 C C . TRP B 1 22 ? -4.713 40.057 47.007 1.00 26.31 22 TRP B C 1
ATOM 2004 O O . TRP B 1 22 ? -5.771 40.239 47.599 1.00 24.75 22 TRP B O 1
ATOM 2017 N N . GLN B 1 23 ? -4.037 38.914 47.043 1.00 29.18 23 GLN B N 1
ATOM 2018 C CA . GLN B 1 23 ? -4.498 37.724 47.760 1.00 31.58 23 GLN B CA 1
ATOM 2019 C C . GLN B 1 23 ? -4.586 37.902 49.235 1.00 35.12 23 GLN B C 1
ATOM 2020 O O . GLN B 1 23 ? -5.523 37.421 49.864 1.00 36.92 23 GLN B O 1
ATOM 2029 N N . LEU B 1 24 ? -3.539 38.495 49.790 1.00 40.84 24 LEU B N 1
ATOM 2030 C CA . LEU B 1 24 ? -3.430 38.748 51.223 1.00 48.07 24 LEU B CA 1
ATOM 2031 C C . LEU B 1 24 ? -4.672 39.370 51.857 1.00 59.56 24 LEU B C 1
ATOM 2032 O O . LEU B 1 24 ? -5.216 40.353 51.394 1.00 54.87 24 LEU B O 1
ATOM 2038 N N . ASN B 1 25 ? -5.168 38.714 52.884 1.00 69.05 25 ASN B N 1
ATOM 2039 C CA . ASN B 1 25 ? -6.311 39.199 53.641 1.00 85.45 25 ASN B CA 1
ATOM 2040 C C . ASN B 1 25 ? -5.951 38.779 55.057 1.00 92.03 25 ASN B C 1
ATOM 2041 O O . ASN B 1 25 ? -5.204 37.809 55.255 1.00 95.05 25 ASN B O 1
ATOM 2049 N N . GLY B 1 26 ? -6.362 39.566 56.038 1.00 94.57 26 GLY B N 1
ATOM 2050 C CA . GLY B 1 26 ? -5.988 39.220 57.394 1.00 99.36 26 GLY B CA 1
ATOM 2051 C C . GLY B 1 26 ? -7.088 38.735 58.304 1.00 98.79 26 GLY B C 1
ATOM 2052 O O . GLY B 1 26 ? -8.167 38.326 57.864 1.00 99.38 26 GLY B O 1
ATOM 2054 N N . ARG B 1 27 ? -6.756 38.735 59.588 1.00 98.19 27 ARG B N 1
ATOM 2055 C CA . ARG B 1 27 ? -7.673 38.341 60.640 1.00 97.92 27 ARG B CA 1
ATOM 2056 C C . ARG B 1 27 ? -8.736 39.439 60.768 1.00 98.64 27 ARG B C 1
ATOM 2057 O O . ARG B 1 27 ? -8.452 40.606 60.397 1.00 99.50 27 ARG B O 1
ATOM 2076 N N . CYS B 1 31 ? -9.390 50.109 62.085 1.00 91.63 31 CYS B N 1
ATOM 2077 C CA . CYS B 1 31 ? -8.024 50.698 61.995 1.00 94.84 31 CYS B CA 1
ATOM 2078 C C . CYS B 1 31 ? -7.923 52.194 62.249 1.00 95.85 31 CYS B C 1
ATOM 2079 O O . CYS B 1 31 ? -8.853 52.951 61.968 1.00 92.33 31 CYS B O 1
ATOM 2082 N N . LEU B 1 32 ? -6.740 52.604 62.698 1.00 94.30 32 LEU B N 1
ATOM 2083 C CA . LEU B 1 32 ? -6.444 53.993 63.011 1.00 94.92 32 LEU B CA 1
ATOM 2084 C C . LEU B 1 32 ? -6.603 54.976 61.829 1.00 90.74 32 LEU B C 1
ATOM 2085 O O . LEU B 1 32 ? -7.040 56.114 62.036 1.00 96.28 32 LEU B O 1
ATOM 2091 N N . LYS B 1 33 ? -6.281 54.541 60.604 1.00 92.01 33 LYS B N 1
ATOM 2092 C CA . LYS B 1 33 ? -6.364 55.434 59.448 1.00 86.57 33 LYS B CA 1
ATOM 2093 C C . LYS B 1 33 ? -6.919 54.836 58.161 1.00 88.53 33 LYS B C 1
ATOM 2094 O O . LYS B 1 33 ? -8.007 55.213 57.732 1.00 81.92 33 LYS B O 1
ATOM 2111 N N . ASP B 1 34 ? -6.133 53.948 57.541 1.00 85.30 34 ASP B N 1
ATOM 2112 C CA . ASP B 1 34 ? -6.438 53.257 56.262 1.00 88.72 34 ASP B CA 1
ATOM 2113 C C . ASP B 1 34 ? -5.948 53.977 54.988 1.00 90.95 34 ASP B C 1
ATOM 2114 O O . ASP B 1 34 ? -5.972 53.413 53.882 1.00 92.11 34 ASP B O 1
ATOM 2120 N N . ARG B 1 35 ? -5.476 55.210 55.155 1.00 91.00 35 ARG B N 1
ATOM 2121 C CA . ARG B 1 35 ? -4.955 56.001 54.047 1.00 88.35 35 ARG B CA 1
ATOM 2122 C C . ARG B 1 35 ? -3.909 56.976 54.598 1.00 83.69 35 ARG B C 1
ATOM 2123 O O . ARG B 1 35 ? -4.134 57.601 55.643 1.00 83.02 35 ARG B O 1
ATOM 2137 N N . MET B 1 36 ? -2.751 57.046 53.935 1.00 75.67 36 MET B N 1
ATOM 2138 C CA . MET B 1 36 ? -1.673 57.986 54.288 1.00 68.88 36 MET B CA 1
ATOM 2139 C C . MET B 1 36 ? -0.910 58.390 53.019 1.00 66.10 36 MET B C 1
ATOM 2140 O O . MET B 1 36 ? -0.736 57.586 52.089 1.00 68.53 36 MET B O 1
ATOM 2146 N N . ASN B 1 37 ? -0.522 59.661 52.971 1.00 60.02 37 ASN B N 1
ATOM 2147 C CA . ASN B 1 37 ? 0.207 60.222 51.844 1.00 51.54 37 ASN B CA 1
ATOM 2148 C C . ASN B 1 37 ? 1.691 60.138 52.179 1.00 45.17 37 ASN B C 1
ATOM 2149 O O . ASN B 1 37 ? 2.108 60.591 53.256 1.00 42.03 37 ASN B O 1
ATOM 2157 N N . PHE B 1 38 ? 2.468 59.489 51.312 1.00 35.06 38 PHE B N 1
ATOM 2158 C CA . PHE B 1 38 ? 3.899 59.356 51.553 1.00 27.66 38 PHE B CA 1
ATOM 2159 C C . PHE B 1 38 ? 4.679 60.172 50.547 1.00 27.34 38 PHE B C 1
ATOM 2160 O O . PHE B 1 38 ? 5.887 60.008 50.406 1.00 25.03 38 PHE B O 1
ATOM 2169 N N . ASP B 1 39 ? 3.952 61.012 49.816 1.00 30.84 39 ASP B N 1
ATOM 2170 C CA . ASP B 1 39 ? 4.498 61.919 48.818 1.00 31.16 39 ASP B CA 1
ATOM 2171 C C . ASP B 1 39 ? 5.211 61.157 47.739 1.00 31.80 39 ASP B C 1
ATOM 2172 O O . ASP B 1 39 ? 6.443 61.225 47.638 1.00 30.92 39 ASP B O 1
ATOM 2178 N N . ILE B 1 40 ? 4.431 60.420 46.946 1.00 32.46 40 ILE B N 1
ATOM 2179 C CA . ILE B 1 40 ? 4.985 59.629 45.850 1.00 31.96 40 ILE B CA 1
ATOM 2180 C C . ILE B 1 40 ? 5.839 60.554 44.999 1.00 33.58 40 ILE B C 1
ATOM 2181 O O . ILE B 1 40 ? 5.348 61.562 44.479 1.00 30.47 40 ILE B O 1
ATOM 2187 N N . PRO B 1 41 ? 7.146 60.240 44.877 1.00 29.21 41 PRO B N 1
ATOM 2188 C CA . PRO B 1 41 ? 8.073 61.062 44.089 1.00 28.63 41 PRO B CA 1
ATOM 2189 C C . PRO B 1 41 ? 7.520 61.429 42.709 1.00 32.56 41 PRO B C 1
ATOM 2190 O O . PRO B 1 41 ? 6.950 60.590 42.010 1.00 29.35 41 PRO B O 1
ATOM 2194 N N . GLU B 1 42 ? 7.688 62.685 42.320 1.00 40.32 42 GLU B N 1
ATOM 2195 C CA . GLU B 1 42 ? 7.211 63.137 41.028 1.00 47.79 42 GLU B CA 1
ATOM 2196 C C . GLU B 1 42 ? 7.761 62.171 40.001 1.00 44.15 42 GLU B C 1
ATOM 2197 O O . GLU B 1 42 ? 7.048 61.716 39.122 1.00 43.71 42 GLU B O 1
ATOM 2204 N N . GLU B 1 43 ? 9.016 61.795 40.215 1.00 43.48 43 GLU B N 1
ATOM 2205 C CA . GLU B 1 43 ? 9.775 60.855 39.384 1.00 44.71 43 GLU B CA 1
ATOM 2206 C C . GLU B 1 43 ? 9.010 59.604 38.952 1.00 45.14 43 GLU B C 1
ATOM 2207 O O . GLU B 1 43 ? 9.148 59.156 37.818 1.00 41.72 43 GLU B O 1
ATOM 2214 N N . ILE B 1 44 ? 8.262 59.033 39.901 1.00 45.46 44 ILE B N 1
ATOM 2215 C CA . ILE B 1 44 ? 7.465 57.818 39.733 1.00 48.78 44 ILE B CA 1
ATOM 2216 C C . ILE B 1 44 ? 6.119 58.060 39.084 1.00 51.49 44 ILE B C 1
ATOM 2217 O O . ILE B 1 44 ? 5.654 57.235 38.302 1.00 59.10 44 ILE B O 1
ATOM 2223 N N . LYS B 1 45 ? 5.431 59.111 39.504 1.00 55.30 45 LYS B N 1
ATOM 2224 C CA . LYS B 1 45 ? 4.145 59.404 38.902 1.00 55.39 45 LYS B CA 1
ATOM 2225 C C . LYS B 1 45 ? 4.338 60.334 37.701 1.00 59.08 45 LYS B C 1
ATOM 2226 O O . LYS B 1 45 ? 3.359 60.768 37.097 1.00 53.33 45 LYS B O 1
ATOM 2236 N N . GLN B 1 46 ? 5.608 60.578 37.342 1.00 68.66 46 GLN B N 1
ATOM 2237 C CA . GLN B 1 46 ? 6.042 61.430 36.212 1.00 85.10 46 GLN B CA 1
ATOM 2238 C C . GLN B 1 46 ? 5.671 60.749 34.899 1.00 90.85 46 GLN B C 1
ATOM 2239 O O . GLN B 1 46 ? 6.175 59.663 34.586 1.00 93.12 46 GLN B O 1
ATOM 2248 N N . LEU B 1 47 ? 4.821 61.391 34.109 1.00 92.82 47 LEU B N 1
ATOM 2249 C CA . LEU B 1 47 ? 4.442 60.824 32.825 1.00 92.69 47 LEU B CA 1
ATOM 2250 C C . LEU B 1 47 ? 5.399 61.443 31.787 1.00 99.20 47 LEU B C 1
ATOM 2251 O O . LEU B 1 47 ? 5.287 62.631 31.428 1.00 99.11 47 LEU B O 1
ATOM 2257 N N . GLN B 1 48 ? 6.379 60.644 31.365 1.00 95.45 48 GLN B N 1
ATOM 2258 C CA . GLN B 1 48 ? 7.407 61.047 30.394 1.00 87.74 48 GLN B CA 1
ATOM 2259 C C . GLN B 1 48 ? 7.871 59.767 29.702 1.00 91.67 48 GLN B C 1
ATOM 2260 O O . GLN B 1 48 ? 7.551 58.674 30.179 1.00 97.11 48 GLN B O 1
ATOM 2269 N N . GLN B 1 49 ? 8.590 59.864 28.586 1.00 92.13 49 GLN B N 1
ATOM 2270 C CA . GLN B 1 49 ? 9.038 58.634 27.953 1.00 85.57 49 GLN B CA 1
ATOM 2271 C C . GLN B 1 49 ? 10.392 58.210 28.490 1.00 79.21 49 GLN B C 1
ATOM 2272 O O . GLN B 1 49 ? 11.407 58.859 28.246 1.00 79.01 49 GLN B O 1
ATOM 2281 N N . PHE B 1 50 ? 10.376 57.157 29.295 1.00 73.32 50 PHE B N 1
ATOM 2282 C CA . PHE B 1 50 ? 11.591 56.610 29.866 1.00 68.23 50 PHE B CA 1
ATOM 2283 C C . PHE B 1 50 ? 12.292 55.760 28.790 1.00 61.51 50 PHE B C 1
ATOM 2284 O O . PHE B 1 50 ? 11.652 54.968 28.100 1.00 60.90 50 PHE B O 1
ATOM 2293 N N . GLN B 1 51 ? 13.581 55.987 28.573 1.00 60.87 51 GLN B N 1
ATOM 2294 C CA . GLN B 1 51 ? 14.305 55.171 27.609 1.00 59.82 51 GLN B CA 1
ATOM 2295 C C . GLN B 1 51 ? 14.370 53.807 28.283 1.00 54.84 51 GLN B C 1
ATOM 2296 O O . GLN B 1 51 ? 14.413 53.718 29.509 1.00 49.33 51 GLN B O 1
ATOM 2305 N N . LYS B 1 52 ? 14.445 52.742 27.503 1.00 48.37 52 LYS B N 1
ATOM 2306 C CA . LYS B 1 52 ? 14.476 51.420 28.094 1.00 45.30 52 LYS B CA 1
ATOM 2307 C C . LYS B 1 52 ? 15.486 51.237 29.229 1.00 45.02 52 LYS B C 1
ATOM 2308 O O . LYS B 1 52 ? 15.215 50.490 30.153 1.00 46.42 52 LYS B O 1
ATOM 2318 N N . GLU B 1 53 ? 16.596 51.971 29.231 1.00 42.74 53 GLU B N 1
ATOM 2319 C CA . GLU B 1 53 ? 17.585 51.816 30.304 1.00 40.25 53 GLU B CA 1
ATOM 2320 C C . GLU B 1 53 ? 17.170 52.487 31.600 1.00 38.52 53 GLU B C 1
ATOM 2321 O O . GLU B 1 53 ? 17.513 52.034 32.685 1.00 37.18 53 GLU B O 1
ATOM 2328 N N . ASP B 1 54 ? 16.465 53.597 31.495 1.00 36.06 54 ASP B N 1
ATOM 2329 C CA . ASP B 1 54 ? 15.998 54.290 32.687 1.00 36.74 54 ASP B CA 1
ATOM 2330 C C . ASP B 1 54 ? 14.755 53.651 33.267 1.00 34.08 54 ASP B C 1
ATOM 2331 O O . ASP B 1 54 ? 14.553 53.671 34.481 1.00 30.89 54 ASP B O 1
ATOM 2337 N N . ALA B 1 55 ? 13.925 53.069 32.407 1.00 30.21 55 ALA B N 1
ATOM 2338 C CA . ALA B 1 55 ? 12.725 52.402 32.874 1.00 28.12 55 ALA B CA 1
ATOM 2339 C C . ALA B 1 55 ? 13.153 51.266 33.804 1.00 29.92 55 ALA B C 1
ATOM 2340 O O . ALA B 1 55 ? 12.597 51.100 34.889 1.00 27.32 55 ALA B O 1
ATOM 2343 N N . ALA B 1 56 ? 14.185 50.527 33.402 1.00 29.54 56 ALA B N 1
ATOM 2344 C CA . ALA B 1 56 ? 14.702 49.399 34.185 1.00 31.75 56 ALA B CA 1
ATOM 2345 C C . ALA B 1 56 ? 15.448 49.861 35.415 1.00 32.95 56 ALA B C 1
ATOM 2346 O O . ALA B 1 56 ? 15.475 49.149 36.432 1.00 37.54 56 ALA B O 1
ATOM 2349 N N . LEU B 1 57 ? 16.060 51.036 35.339 1.00 33.86 57 LEU B N 1
ATOM 2350 C CA . LEU B 1 57 ? 16.783 51.568 36.485 1.00 29.71 57 LEU B CA 1
ATOM 2351 C C . LEU B 1 57 ? 15.772 51.896 37.583 1.00 25.97 57 LEU B C 1
ATOM 2352 O O . LEU B 1 57 ? 15.854 51.394 38.696 1.00 24.25 57 LEU B O 1
ATOM 2358 N N . THR B 1 58 ? 14.769 52.678 37.227 1.00 22.18 58 THR B N 1
ATOM 2359 C CA . THR B 1 58 ? 13.713 53.047 38.147 1.00 20.17 58 THR B CA 1
ATOM 2360 C C . THR B 1 58 ? 13.064 51.784 38.703 1.00 20.66 58 THR B C 1
ATOM 2361 O O . THR B 1 58 ? 12.899 51.645 39.891 1.00 20.68 58 THR B O 1
ATOM 2367 N N . ILE B 1 59 ? 12.697 50.854 37.833 1.00 22.01 59 ILE B N 1
ATOM 2368 C CA . ILE B 1 59 ? 12.076 49.580 38.245 1.00 23.74 59 ILE B CA 1
ATOM 2369 C C . ILE B 1 59 ? 12.977 48.841 39.220 1.00 24.57 59 ILE B C 1
ATOM 2370 O O . ILE B 1 59 ? 12.503 48.302 40.218 1.00 30.03 59 ILE B O 1
ATOM 2376 N N . TYR B 1 60 ? 14.268 48.826 38.931 1.00 24.97 60 TYR B N 1
ATOM 2377 C CA . TYR B 1 60 ? 15.257 48.170 39.777 1.00 25.65 60 TYR B CA 1
ATOM 2378 C C . TYR B 1 60 ? 15.269 48.815 41.176 1.00 24.13 60 TYR B C 1
ATOM 2379 O O . TYR B 1 60 ? 15.189 48.108 42.196 1.00 23.08 60 TYR B O 1
ATOM 2390 N N . GLU B 1 61 ? 15.312 50.150 41.222 1.00 24.08 61 GLU B N 1
ATOM 2391 C CA . GLU B 1 61 ? 15.353 50.873 42.480 1.00 27.90 61 GLU B CA 1
ATOM 2392 C C . GLU B 1 61 ? 14.066 50.628 43.244 1.00 25.95 61 GLU B C 1
ATOM 2393 O O . GLU B 1 61 ? 14.117 50.373 44.454 1.00 24.01 61 GLU B O 1
ATOM 2400 N N . MET B 1 62 ? 12.918 50.667 42.553 1.00 22.15 62 MET B N 1
ATOM 2401 C CA . MET B 1 62 ? 11.623 50.410 43.188 1.00 21.01 62 MET B CA 1
ATOM 2402 C C . MET B 1 62 ? 11.529 49.025 43.846 1.00 18.69 62 MET B C 1
ATOM 2403 O O . MET B 1 62 ? 11.133 48.897 45.012 1.00 19.80 62 MET B O 1
ATOM 2409 N N . LEU B 1 63 ? 11.916 47.988 43.114 1.00 18.68 63 LEU B N 1
ATOM 2410 C CA . LEU B 1 63 ? 11.884 46.641 43.650 1.00 19.56 63 LEU B CA 1
ATOM 2411 C C . LEU B 1 63 ? 12.847 46.370 44.796 1.00 20.29 63 LEU B C 1
ATOM 2412 O O . LEU B 1 63 ? 12.515 45.634 45.695 1.00 20.41 63 LEU B O 1
ATOM 2418 N N . GLN B 1 64 ? 14.063 46.890 44.725 1.00 22.29 64 GLN B N 1
ATOM 2419 C CA . GLN B 1 64 ? 15.039 46.681 45.792 1.00 24.90 64 GLN B CA 1
ATOM 2420 C C . GLN B 1 64 ? 14.401 47.137 47.092 1.00 24.13 64 GLN B C 1
ATOM 2421 O O . GLN B 1 64 ? 14.507 46.469 48.122 1.00 26.04 64 GLN B O 1
ATOM 2430 N N . ASN B 1 65 ? 13.749 48.296 47.032 1.00 25.79 65 ASN B N 1
ATOM 2431 C CA . ASN B 1 65 ? 13.071 48.879 48.180 1.00 25.68 65 ASN B CA 1
ATOM 2432 C C . ASN B 1 65 ? 11.826 48.131 48.640 1.00 24.34 65 ASN B C 1
ATOM 2433 O O . ASN B 1 65 ? 11.565 48.024 49.830 1.00 24.97 65 ASN B O 1
ATOM 2441 N N . ILE B 1 66 ? 11.004 47.702 47.692 1.00 23.81 66 ILE B N 1
ATOM 2442 C CA . ILE B 1 66 ? 9.785 46.954 47.997 1.00 23.02 66 ILE B CA 1
ATOM 2443 C C . ILE B 1 66 ? 10.194 45.666 48.728 1.00 22.21 66 ILE B C 1
ATOM 2444 O O . ILE B 1 66 ? 9.528 45.203 49.656 1.00 20.86 66 ILE B O 1
ATOM 2450 N N . PHE B 1 67 ? 11.312 45.097 48.303 1.00 23.97 67 PHE B N 1
ATOM 2451 C CA . PHE B 1 67 ? 11.829 43.882 48.903 1.00 24.42 67 PHE B CA 1
ATOM 2452 C C . PHE B 1 67 ? 12.103 44.154 50.381 1.00 27.60 67 PHE B C 1
ATOM 2453 O O . PHE B 1 67 ? 11.514 43.516 51.253 1.00 28.21 67 PHE B O 1
ATOM 2462 N N . ALA B 1 68 ? 12.937 45.157 50.652 1.00 26.21 68 ALA B N 1
ATOM 2463 C CA . ALA B 1 68 ? 13.305 45.555 52.026 1.00 24.42 68 ALA B CA 1
ATOM 2464 C C . ALA B 1 68 ? 12.082 45.775 52.912 1.00 26.42 68 ALA B C 1
ATOM 2465 O O . ALA B 1 68 ? 12.105 45.450 54.110 1.00 28.69 68 ALA B O 1
ATOM 2468 N N . ILE B 1 69 ? 11.018 46.313 52.315 1.00 26.75 69 ILE B N 1
ATOM 2469 C CA . ILE B 1 69 ? 9.789 46.561 53.032 1.00 24.84 69 ILE B CA 1
ATOM 2470 C C . ILE B 1 69 ? 9.097 45.271 53.424 1.00 26.68 69 ILE B C 1
ATOM 2471 O O . ILE B 1 69 ? 8.830 45.045 54.608 1.00 28.88 69 ILE B O 1
ATOM 2477 N N . PHE B 1 70 ? 8.836 44.393 52.464 1.00 29.05 70 PHE B N 1
ATOM 2478 C CA . PHE B 1 70 ? 8.179 43.158 52.833 1.00 27.70 70 PHE B CA 1
ATOM 2479 C C . PHE B 1 70 ? 9.014 42.200 53.639 1.00 33.30 70 PHE B C 1
ATOM 2480 O O . PHE B 1 70 ? 8.501 41.208 54.177 1.00 29.62 70 PHE B O 1
ATOM 2489 N N . ARG B 1 71 ? 10.287 42.563 53.786 1.00 36.79 71 ARG B N 1
ATOM 2490 C CA . ARG B 1 71 ? 11.269 41.805 54.546 1.00 40.86 71 ARG B CA 1
ATOM 2491 C C . ARG B 1 71 ? 11.050 42.035 56.048 1.00 41.17 71 ARG B C 1
ATOM 2492 O O . ARG B 1 71 ? 11.379 41.183 56.870 1.00 42.69 71 ARG B O 1
ATOM 2506 N N . GLN B 1 72 ? 10.477 43.188 56.392 1.00 37.19 72 GLN B N 1
ATOM 2507 C CA . GLN B 1 72 ? 10.187 43.554 57.777 1.00 32.37 72 GLN B CA 1
ATOM 2508 C C . GLN B 1 72 ? 9.160 42.624 58.414 1.00 31.15 72 GLN B C 1
ATOM 2509 O O . GLN B 1 72 ? 8.459 41.918 57.722 1.00 31.35 72 GLN B O 1
ATOM 2518 N N . ASP B 1 73 ? 9.049 42.646 59.738 1.00 30.80 73 ASP B N 1
ATOM 2519 C CA . ASP B 1 73 ? 8.119 41.767 60.463 1.00 31.71 73 ASP B CA 1
ATOM 2520 C C . ASP B 1 73 ? 6.648 42.090 60.208 1.00 29.33 73 ASP B C 1
ATOM 2521 O O . ASP B 1 73 ? 6.171 43.192 60.516 1.00 29.34 73 ASP B O 1
ATOM 2527 N N . SER B 1 74 ? 5.943 41.104 59.652 1.00 30.86 74 SER B N 1
ATOM 2528 C CA . SER B 1 74 ? 4.513 41.213 59.353 1.00 32.62 74 SER B CA 1
ATOM 2529 C C . SER B 1 74 ? 3.685 40.154 60.105 1.00 35.36 74 SER B C 1
ATOM 2530 O O . SER B 1 74 ? 2.517 39.943 59.787 1.00 30.01 74 SER B O 1
ATOM 2535 N N . SER B 1 75 ? 4.265 39.522 61.126 1.00 35.14 75 SER B N 1
ATOM 2536 C CA . SER B 1 75 ? 3.579 38.463 61.902 1.00 40.54 75 SER B CA 1
ATOM 2537 C C . SER B 1 75 ? 2.292 38.924 62.592 1.00 40.70 75 SER B C 1
ATOM 2538 O O . SER B 1 75 ? 1.478 38.098 63.023 1.00 46.61 75 SER B O 1
ATOM 2543 N N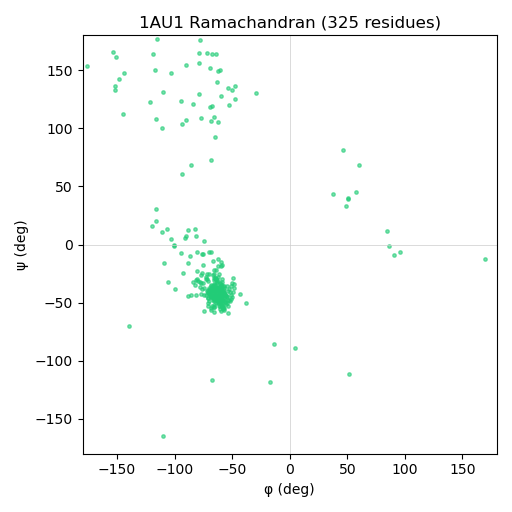 . SER B 1 76 ? 2.108 40.231 62.684 1.00 43.72 76 SER B N 1
ATOM 2544 C CA . SER B 1 76 ? 0.931 40.787 63.309 1.00 41.39 76 SER B CA 1
ATOM 2545 C C . SER B 1 76 ? -0.270 40.946 62.387 1.00 37.34 76 SER B C 1
ATOM 2546 O O . SER B 1 76 ? -1.359 41.253 62.838 1.00 33.74 76 SER B O 1
ATOM 2551 N N . THR B 1 77 ? -0.064 40.756 61.092 1.00 34.41 77 THR B N 1
ATOM 2552 C CA . THR B 1 77 ? -1.112 40.887 60.077 1.00 34.78 77 THR B CA 1
ATOM 2553 C C . THR B 1 77 ? -2.014 39.668 59.967 1.00 36.48 77 THR B C 1
ATOM 2554 O O . THR B 1 77 ? -3.167 39.761 59.544 1.00 39.05 77 THR B O 1
ATOM 2560 N N . GLY B 1 78 ? -1.438 38.519 60.277 1.00 38.96 78 GLY B N 1
ATOM 2561 C CA . GLY B 1 78 ? -2.169 37.290 60.182 1.00 39.35 78 GLY B CA 1
ATOM 2562 C C . GLY B 1 78 ? -2.036 36.800 58.763 1.00 40.53 78 GLY B C 1
ATOM 2563 O O . GLY B 1 78 ? -2.556 35.749 58.444 1.00 40.72 78 GLY B O 1
ATOM 2565 N N . TRP B 1 79 ? -1.352 37.546 57.902 1.00 36.06 79 TRP B N 1
ATOM 2566 C CA . TRP B 1 79 ? -1.185 37.104 56.525 1.00 35.08 79 TRP B CA 1
ATOM 2567 C C . TRP B 1 79 ? -0.460 35.783 56.474 1.00 35.77 79 TRP B C 1
ATOM 2568 O O . TRP B 1 79 ? 0.429 35.499 57.299 1.00 37.19 79 TRP B O 1
ATOM 2581 N N . ASN B 1 80 ? -0.787 35.023 55.439 1.00 37.73 80 ASN B N 1
ATOM 2582 C CA . ASN B 1 80 ? -0.183 33.720 55.182 1.00 39.53 80 ASN B CA 1
ATOM 2583 C C . ASN B 1 80 ? 1.292 33.983 54.868 1.00 40.99 80 ASN B C 1
ATOM 2584 O O . ASN B 1 80 ? 1.625 34.567 53.837 1.00 40.91 80 ASN B O 1
ATOM 2591 N N . GLU B 1 81 ? 2.181 33.592 55.767 1.00 47.13 81 GLU B N 1
ATOM 2592 C CA . GLU B 1 81 ? 3.609 33.810 55.544 1.00 51.64 81 GLU B CA 1
ATOM 2593 C C . GLU B 1 81 ? 4.123 33.149 54.271 1.00 46.74 81 GLU B C 1
ATOM 2594 O O . GLU B 1 81 ? 5.075 33.636 53.676 1.00 44.70 81 GLU B O 1
ATOM 2601 N N . THR B 1 82 ? 3.512 32.045 53.856 1.00 42.08 82 THR B N 1
ATOM 2602 C CA . THR B 1 82 ? 3.935 31.350 52.643 1.00 37.77 82 THR B CA 1
ATOM 2603 C C . THR B 1 82 ? 3.819 32.265 51.415 1.00 37.75 82 THR B C 1
ATOM 2604 O O . THR B 1 82 ? 4.745 32.373 50.602 1.00 32.65 82 THR B O 1
ATOM 2610 N N . ILE B 1 83 ? 2.703 32.975 51.321 1.00 35.94 83 ILE B N 1
ATOM 2611 C CA . ILE B 1 83 ? 2.477 33.922 50.237 1.00 38.89 83 ILE B CA 1
ATOM 2612 C C . ILE B 1 83 ? 3.542 35.039 50.273 1.00 38.08 83 ILE B C 1
ATOM 2613 O O . ILE B 1 83 ? 4.125 35.384 49.232 1.00 39.71 83 ILE B O 1
ATOM 2619 N N . VAL B 1 84 ? 3.807 35.588 51.465 1.00 36.26 84 VAL B N 1
ATOM 2620 C CA . VAL B 1 84 ? 4.831 36.624 51.605 1.00 31.50 84 VAL B CA 1
ATOM 2621 C C . VAL B 1 84 ? 6.183 36.032 51.197 1.00 32.98 84 VAL B C 1
ATOM 2622 O O . VAL B 1 84 ? 6.964 36.681 50.524 1.00 34.91 84 VAL B O 1
ATOM 2627 N N . GLU B 1 85 ? 6.446 34.788 51.567 1.00 39.27 85 GLU B N 1
ATOM 2628 C CA . GLU B 1 85 ? 7.710 34.166 51.213 1.00 43.86 85 GLU B CA 1
ATOM 2629 C C . GLU B 1 85 ? 7.865 34.103 49.711 1.00 38.94 85 GLU B C 1
ATOM 2630 O O . GLU B 1 85 ? 8.940 34.362 49.190 1.00 32.30 85 GLU B O 1
ATOM 2637 N N . ASN B 1 86 ? 6.771 33.800 49.018 1.00 34.41 86 ASN B N 1
ATOM 2638 C CA . ASN B 1 86 ? 6.760 33.702 47.557 1.00 36.06 86 ASN B CA 1
ATOM 2639 C C . ASN B 1 86 ? 6.951 35.055 46.868 1.00 34.77 86 ASN B C 1
ATOM 2640 O O . ASN B 1 86 ? 7.673 35.176 45.867 1.00 34.25 86 ASN B O 1
ATOM 2648 N N . LEU B 1 87 ? 6.259 36.056 47.396 1.00 32.08 87 LEU B N 1
ATOM 2649 C CA . LEU B 1 87 ? 6.308 37.403 46.883 1.00 29.03 87 LEU B CA 1
ATOM 2650 C C . LEU B 1 87 ? 7.731 37.899 46.914 1.00 28.97 87 LEU B C 1
ATOM 2651 O O . LEU B 1 87 ? 8.209 38.467 45.927 1.00 33.09 87 LEU B O 1
ATOM 2657 N N . LEU B 1 88 ? 8.401 37.701 48.045 1.00 29.08 88 LEU B N 1
ATOM 2658 C CA . LEU B 1 88 ? 9.781 38.148 48.222 1.00 27.52 88 LEU B CA 1
ATOM 2659 C C . LEU B 1 88 ? 10.743 37.352 47.340 1.00 27.33 88 LEU B C 1
ATOM 2660 O O . LEU B 1 88 ? 11.754 37.869 46.835 1.00 27.22 88 LEU B O 1
ATOM 2666 N N . ALA B 1 89 ? 10.433 36.081 47.157 1.00 25.92 89 ALA B N 1
ATOM 2667 C CA . ALA B 1 89 ? 11.262 35.237 46.320 1.00 25.56 89 ALA B CA 1
ATOM 2668 C C . ALA B 1 89 ? 11.226 35.797 44.920 1.00 25.45 89 ALA B C 1
ATOM 2669 O O . ALA B 1 89 ? 12.258 36.059 44.336 1.00 22.31 89 ALA B O 1
ATOM 2672 N N . ASN B 1 90 ? 10.014 36.047 44.443 1.00 22.81 90 ASN B N 1
ATOM 2673 C CA . ASN B 1 90 ? 9.787 36.560 43.114 1.00 23.86 90 ASN B CA 1
ATOM 2674 C C . ASN B 1 90 ? 10.485 37.888 42.913 1.00 23.08 90 ASN B C 1
ATOM 2675 O O . ASN B 1 90 ? 11.280 38.042 41.991 1.00 22.31 90 ASN B O 1
ATOM 2683 N N . VAL B 1 91 ? 10.232 38.833 43.810 1.00 23.73 91 VAL B N 1
ATOM 2684 C CA . VAL B 1 91 ? 10.854 40.151 43.756 1.00 22.78 91 VAL B CA 1
ATOM 2685 C C . VAL B 1 91 ? 12.372 40.011 43.672 1.00 26.18 91 VAL B C 1
ATOM 2686 O O . VAL B 1 91 ? 13.027 40.649 42.822 1.00 26.51 91 VAL B O 1
ATOM 2691 N N . TYR B 1 92 ? 12.922 39.164 44.543 1.00 26.79 92 TYR B N 1
ATOM 2692 C CA . TYR B 1 92 ? 14.358 38.930 44.598 1.00 29.19 92 TYR B CA 1
ATOM 2693 C C . TYR B 1 92 ? 14.925 38.420 43.259 1.00 27.22 92 TYR B C 1
ATOM 2694 O O . TYR B 1 92 ? 15.893 38.991 42.713 1.00 27.27 92 TYR B O 1
ATOM 2705 N N . HIS B 1 93 ? 14.330 37.350 42.740 1.00 28.01 93 HIS B N 1
ATOM 2706 C CA . HIS B 1 93 ? 14.770 36.774 41.492 1.00 29.06 93 HIS B CA 1
ATOM 2707 C C . HIS B 1 93 ? 14.742 37.803 40.343 1.00 28.71 93 HIS B C 1
ATOM 2708 O O . HIS B 1 93 ? 15.642 37.786 39.467 1.00 29.99 93 HIS B O 1
ATOM 2717 N N . GLN B 1 94 ? 13.751 38.710 40.361 1.00 26.99 94 GLN B N 1
ATOM 2718 C CA . GLN B 1 94 ? 13.632 39.730 39.320 1.00 26.82 94 GLN B CA 1
ATOM 2719 C C . GLN B 1 94 ? 14.618 40.882 39.505 1.00 26.56 94 GLN B C 1
ATOM 2720 O O . GLN B 1 94 ? 15.165 41.401 38.529 1.00 26.45 94 GLN B O 1
ATOM 2729 N N . ILE B 1 95 ? 14.887 41.268 40.742 1.00 25.30 95 ILE B N 1
ATOM 2730 C CA . ILE B 1 95 ? 15.870 42.328 40.950 1.00 24.81 95 ILE B CA 1
ATOM 2731 C C . ILE B 1 95 ? 17.161 41.887 40.246 1.00 25.99 95 ILE B C 1
ATOM 2732 O O . ILE B 1 95 ? 17.847 42.687 39.612 1.00 24.06 95 ILE B O 1
ATOM 2738 N N . ASN B 1 96 ? 17.429 40.589 40.293 1.00 31.14 96 ASN B N 1
ATOM 2739 C CA . ASN B 1 96 ? 18.609 40.021 39.663 1.00 35.07 96 ASN B CA 1
ATOM 2740 C C . ASN B 1 96 ? 18.639 40.137 38.131 1.00 32.76 96 ASN B C 1
ATOM 2741 O O . ASN B 1 96 ? 19.654 40.549 37.573 1.00 32.72 96 ASN B O 1
ATOM 2749 N N . HIS B 1 97 ? 17.553 39.780 37.447 1.00 30.34 97 HIS B N 1
ATOM 2750 C CA . HIS B 1 97 ? 17.513 39.877 35.982 1.00 26.71 97 HIS B CA 1
ATOM 2751 C C . HIS B 1 97 ? 17.802 41.311 35.571 1.00 26.49 97 HIS B C 1
ATOM 2752 O O . HIS B 1 97 ? 18.507 41.579 34.599 1.00 24.90 97 HIS B O 1
ATOM 2761 N N . LEU B 1 98 ? 17.182 42.238 36.281 1.00 24.56 98 LEU B N 1
ATOM 2762 C CA . LEU B 1 98 ? 17.370 43.653 36.017 1.00 26.81 98 LEU B CA 1
ATOM 2763 C C . LEU B 1 98 ? 18.826 44.020 36.165 1.00 29.27 98 LEU B C 1
ATOM 2764 O O . LEU B 1 98 ? 19.356 44.788 35.363 1.00 27.88 98 LEU B O 1
ATOM 2770 N N . LYS B 1 99 ? 19.447 43.497 37.225 1.00 30.68 99 LYS B N 1
ATOM 2771 C CA . LYS B 1 99 ? 20.851 43.754 37.549 1.00 33.38 99 LYS B CA 1
ATOM 2772 C C . LYS B 1 99 ? 21.711 43.271 36.400 1.00 31.91 99 LYS B C 1
ATOM 2773 O O . LYS B 1 99 ? 22.562 44.021 35.913 1.00 32.99 99 LYS B O 1
ATOM 2783 N N . THR B 1 100 ? 21.472 42.029 35.960 1.00 30.56 100 THR B N 1
ATOM 2784 C CA . THR B 1 100 ? 22.194 41.417 34.834 1.00 26.85 100 THR B CA 1
ATOM 2785 C C . THR B 1 100 ? 22.198 42.309 33.589 1.00 27.97 100 THR B C 1
ATOM 2786 O O . THR B 1 100 ? 23.215 42.444 32.906 1.00 29.72 100 THR B O 1
ATOM 2792 N N . VAL B 1 101 ? 21.030 42.829 33.252 1.00 29.47 101 VAL B N 1
ATOM 2793 C CA . VAL B 1 101 ? 20.887 43.677 32.088 1.00 31.08 101 VAL B CA 1
ATOM 2794 C C . VAL B 1 101 ? 21.460 45.093 32.294 1.00 29.95 101 VAL B C 1
ATOM 2795 O O . VAL B 1 101 ? 22.173 45.609 31.446 1.00 31.53 101 VAL B O 1
ATOM 2800 N N . LEU B 1 102 ? 21.207 45.703 33.441 1.00 28.32 102 LEU B N 1
ATOM 2801 C CA . LEU B 1 102 ? 21.722 47.040 33.687 1.00 27.81 102 LEU B CA 1
ATOM 2802 C C . LEU B 1 102 ? 23.246 47.041 33.654 1.00 29.21 102 LEU B C 1
ATOM 2803 O O . LEU B 1 102 ? 23.859 47.936 33.093 1.00 28.40 102 LEU B O 1
ATOM 2809 N N . GLU B 1 103 ? 23.839 45.966 34.155 1.00 32.64 103 GLU B N 1
ATOM 2810 C CA . GLU B 1 103 ? 25.294 45.789 34.213 1.00 37.72 103 GLU B CA 1
ATOM 2811 C C . GLU B 1 103 ? 25.938 45.765 32.850 1.00 45.97 103 GLU B C 1
ATOM 2812 O O . GLU B 1 103 ? 27.101 46.135 32.723 1.00 45.62 103 GLU B O 1
ATOM 2819 N N . GLU B 1 104 ? 25.206 45.274 31.853 1.00 51.82 104 GLU B N 1
ATOM 2820 C CA . GLU B 1 104 ? 25.714 45.165 30.486 1.00 58.27 104 GLU B CA 1
ATOM 2821 C C . GLU B 1 104 ? 26.126 46.478 29.849 1.00 63.64 104 GLU B C 1
ATOM 2822 O O . GLU B 1 104 ? 27.127 46.539 29.140 1.00 67.47 104 GLU B O 1
ATOM 2829 N N . LYS B 1 105 ? 25.341 47.521 30.064 1.00 69.27 105 LYS B N 1
ATOM 2830 C CA . LYS B 1 105 ? 25.689 48.822 29.519 1.00 70.68 105 LYS B CA 1
ATOM 2831 C C . LYS B 1 105 ? 25.944 49.782 30.674 1.00 65.29 105 LYS B C 1
ATOM 2832 O O . LYS B 1 105 ? 25.759 50.996 30.540 1.00 64.79 105 LYS B O 1
ATOM 2842 N N . LEU B 1 106 ? 26.423 49.223 31.786 1.00 61.63 106 LEU B N 1
ATOM 2843 C CA . LEU B 1 106 ? 26.723 49.981 32.989 1.00 58.05 106 LEU B CA 1
ATOM 2844 C C . LEU B 1 106 ? 27.544 51.233 32.731 1.00 57.88 106 LEU B C 1
ATOM 2845 O O . LEU B 1 106 ? 27.342 52.245 33.394 1.00 54.68 106 LEU B O 1
ATOM 2851 N N . GLU B 1 107 ? 28.442 51.186 31.751 1.00 58.40 107 GLU B N 1
ATOM 2852 C CA . GLU B 1 107 ? 29.285 52.347 31.444 1.00 59.95 107 GLU B CA 1
ATOM 2853 C C . GLU B 1 107 ? 28.731 53.370 30.437 1.00 65.48 107 GLU B C 1
ATOM 2854 O O . GLU B 1 107 ? 29.247 54.484 30.368 1.00 65.88 107 GLU B O 1
ATOM 2861 N N . LYS B 1 108 ? 27.699 52.995 29.672 1.00 69.55 108 LYS B N 1
ATOM 2862 C CA . LYS B 1 108 ? 27.094 53.868 28.659 1.00 73.14 108 LYS B CA 1
ATOM 2863 C C . LYS B 1 108 ? 26.181 54.969 29.205 1.00 76.48 108 LYS B C 1
ATOM 2864 O O . LYS B 1 108 ? 25.713 55.826 28.456 1.00 71.69 108 LYS B O 1
ATOM 2874 N N . GLU B 1 109 ? 25.894 54.916 30.500 1.00 77.20 109 GLU B N 1
ATOM 2875 C CA . GLU B 1 109 ? 25.046 55.906 31.159 1.00 83.91 109 GLU B CA 1
ATOM 2876 C C . GLU B 1 109 ? 25.910 56.896 31.963 1.00 83.63 109 GLU B C 1
ATOM 2877 O O . GLU B 1 109 ? 26.957 56.506 32.494 1.00 88.96 109 GLU B O 1
ATOM 2884 N N . ASP B 1 110 ? 25.482 58.156 32.072 1.00 86.55 110 ASP B N 1
ATOM 2885 C CA . ASP B 1 110 ? 26.259 59.148 32.823 1.00 83.36 110 ASP B CA 1
ATOM 2886 C C . ASP B 1 110 ? 25.549 59.718 34.040 1.00 81.35 110 ASP B C 1
ATOM 2887 O O . ASP B 1 110 ? 24.322 59.823 34.080 1.00 76.25 110 ASP B O 1
ATOM 2893 N N . PHE B 1 111 ? 26.344 60.091 35.032 1.00 76.14 111 PHE B N 1
ATOM 2894 C CA . PHE B 1 111 ? 25.837 60.668 36.267 1.00 75.85 111 PHE B CA 1
ATOM 2895 C C . PHE B 1 111 ? 25.129 61.975 35.885 1.00 77.73 111 PHE B C 1
ATOM 2896 O O . PHE B 1 111 ? 25.782 62.945 35.484 1.00 82.03 111 PHE B O 1
ATOM 2905 N N . THR B 1 112 ? 23.799 61.971 35.901 1.00 72.99 112 THR B N 1
ATOM 2906 C CA . THR B 1 112 ? 23.042 63.173 35.576 1.00 58.93 112 THR B CA 1
ATOM 2907 C C . THR B 1 112 ? 22.230 63.555 36.785 1.00 60.18 112 THR B C 1
ATOM 2908 O O . THR B 1 112 ? 22.032 62.750 37.685 1.00 61.92 112 THR B O 1
ATOM 2914 N N . ARG B 1 113 ? 21.747 64.783 36.804 1.00 60.03 113 ARG B N 1
ATOM 2915 C CA . ARG B 1 113 ? 20.941 65.226 37.914 1.00 57.75 113 ARG B CA 1
ATOM 2916 C C . ARG B 1 113 ? 19.595 64.538 37.896 1.00 52.68 113 ARG B C 1
ATOM 2917 O O . ARG B 1 113 ? 18.949 64.414 38.921 1.00 48.80 113 ARG B O 1
ATOM 2931 N N . GLY B 1 114 ? 19.152 64.109 36.728 1.00 47.06 114 GLY B N 1
ATOM 2932 C CA . GLY B 1 114 ? 17.884 63.415 36.662 1.00 44.48 114 GLY B CA 1
ATOM 2933 C C . GLY B 1 114 ? 18.027 62.113 37.428 1.00 42.95 114 GLY B C 1
ATOM 2934 O O . GLY B 1 114 ? 17.144 61.733 38.209 1.00 40.96 114 GLY B O 1
ATOM 2936 N N . LYS B 1 115 ? 19.167 61.454 37.242 1.00 40.78 115 LYS B N 1
ATOM 2937 C CA . LYS B 1 115 ? 19.439 60.187 37.915 1.00 40.48 115 LYS B CA 1
ATOM 2938 C C . LYS B 1 115 ? 19.721 60.353 39.407 1.00 40.43 115 LYS B C 1
ATOM 2939 O O . LYS B 1 115 ? 19.236 59.583 40.238 1.00 40.89 115 LYS B O 1
ATOM 2949 N N . LEU B 1 116 ? 20.518 61.360 39.727 1.00 39.44 116 LEU B N 1
ATOM 2950 C CA . LEU B 1 116 ? 20.854 61.705 41.095 1.00 37.65 116 LEU B CA 1
ATOM 2951 C C . LEU B 1 116 ? 19.571 61.963 41.866 1.00 39.53 116 LEU B C 1
ATOM 2952 O O . LEU B 1 116 ? 19.320 61.313 42.876 1.00 37.95 116 LEU B O 1
ATOM 2958 N N . MET B 1 117 ? 18.754 62.898 41.379 1.00 46.88 117 MET B N 1
ATOM 2959 C CA . MET B 1 117 ? 17.484 63.260 42.032 1.00 51.94 117 MET B CA 1
ATOM 2960 C C . MET B 1 117 ? 16.445 62.142 42.076 1.00 47.86 117 MET B C 1
ATOM 2961 O O . MET B 1 117 ? 15.613 62.109 42.987 1.00 44.53 117 MET B O 1
ATOM 2967 N N . SER B 1 118 ? 16.460 61.253 41.086 1.00 44.06 118 SER B N 1
ATOM 2968 C CA . SER B 1 118 ? 15.532 60.127 41.061 1.00 38.78 118 SER B CA 1
ATOM 2969 C C . SER B 1 118 ? 15.880 59.094 42.149 1.00 35.89 118 SER B C 1
ATOM 2970 O O . SER B 1 118 ? 15.003 58.631 42.869 1.00 30.20 118 SER B O 1
ATOM 2975 N N . SER B 1 119 ? 17.158 58.746 42.267 1.00 31.13 119 SER B N 1
ATOM 2976 C CA . SER B 1 119 ? 17.633 57.791 43.271 1.00 29.24 119 SER B CA 1
ATOM 2977 C C . SER B 1 119 ? 17.373 58.320 44.693 1.00 29.10 119 SER B C 1
ATOM 2978 O O . SER B 1 119 ? 16.816 57.596 45.543 1.00 29.28 119 SER B O 1
ATOM 2983 N N . LEU B 1 120 ? 17.733 59.584 44.950 1.00 28.77 120 LEU B N 1
ATOM 2984 C CA . LEU B 1 120 ? 17.512 60.187 46.273 1.00 25.00 120 LEU B CA 1
ATOM 2985 C C . LEU B 1 120 ? 16.028 60.327 46.593 1.00 26.78 120 LEU B C 1
ATOM 2986 O O . LEU B 1 120 ? 15.602 59.938 47.658 1.00 28.64 120 LEU B O 1
ATOM 2992 N N . HIS B 1 121 ? 15.216 60.867 45.696 1.00 27.74 121 HIS B N 1
ATOM 2993 C CA . HIS B 1 121 ? 13.790 60.949 46.002 1.00 27.58 121 HIS B CA 1
ATOM 2994 C C . HIS B 1 121 ? 13.145 59.585 46.263 1.00 27.16 121 HIS B C 1
ATOM 2995 O O . HIS B 1 121 ? 12.272 59.477 47.102 1.00 24.23 121 HIS B O 1
ATOM 3005 N N . LEU B 1 122 ? 13.537 58.560 45.512 1.00 27.02 122 LEU B N 1
ATOM 3006 C CA . LEU B 1 122 ? 12.980 57.216 45.677 1.00 28.76 122 LEU B CA 1
ATOM 3007 C C . LEU B 1 122 ? 13.458 56.667 46.975 1.00 30.57 122 LEU B C 1
ATOM 3008 O O . LEU B 1 122 ? 12.701 56.011 47.670 1.00 30.50 122 LEU B O 1
ATOM 3014 N N . LYS B 1 123 ? 14.736 56.870 47.278 1.00 30.53 123 LYS B N 1
ATOM 3015 C CA . LYS B 1 123 ? 15.274 56.377 48.542 1.00 30.76 123 LYS B CA 1
ATOM 3016 C C . LYS B 1 123 ? 14.515 56.973 49.733 1.00 32.26 123 LYS B C 1
ATOM 3017 O O . LYS B 1 123 ? 14.095 56.253 50.630 1.00 33.03 123 LYS B O 1
ATOM 3027 N N . ARG B 1 124 ? 14.242 58.270 49.687 1.00 30.13 124 ARG B N 1
ATOM 3028 C CA . ARG B 1 124 ? 13.522 58.954 50.765 1.00 32.28 124 ARG B CA 1
ATOM 3029 C C . ARG B 1 124 ? 12.044 58.593 50.841 1.00 29.72 124 ARG B C 1
ATOM 3030 O O . ARG B 1 124 ? 11.444 58.646 51.911 1.00 35.04 124 ARG B O 1
ATOM 3044 N N . TYR B 1 125 ? 11.437 58.288 49.705 1.00 31.22 125 TYR B N 1
ATOM 3045 C CA . TYR B 1 125 ? 10.026 57.927 49.678 1.00 28.30 125 TYR B CA 1
ATOM 3046 C C . TYR B 1 125 ? 9.870 56.613 50.434 1.00 27.00 125 TYR B C 1
ATOM 3047 O O . TYR B 1 125 ? 9.160 56.544 51.440 1.00 28.65 125 TYR B O 1
ATOM 3058 N N . TYR B 1 126 ? 10.578 55.582 49.985 1.00 26.31 126 TYR B N 1
ATOM 3059 C CA . TYR B 1 126 ? 10.529 54.287 50.655 1.00 26.46 126 TYR B CA 1
ATOM 3060 C C . TYR B 1 126 ? 11.039 54.495 52.060 1.00 24.48 126 TYR B C 1
ATOM 3061 O O . TYR B 1 126 ? 10.664 53.776 52.958 1.00 25.07 126 TYR B O 1
ATOM 3072 N N . GLY B 1 127 ? 11.866 55.513 52.247 1.00 24.86 127 GLY B N 1
ATOM 3073 C CA . GLY B 1 127 ? 12.358 55.843 53.566 1.00 22.74 127 GLY B CA 1
ATOM 3074 C 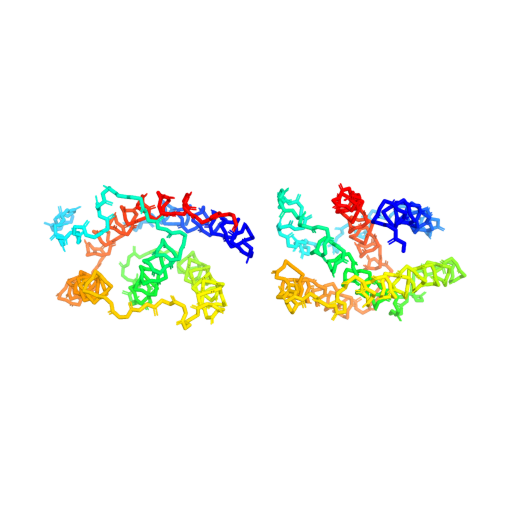C . GLY B 1 127 ? 11.181 56.173 54.464 1.00 22.83 127 GLY B C 1
ATOM 3075 O O . GLY B 1 127 ? 10.996 55.516 55.472 1.00 23.99 127 GLY B O 1
ATOM 3077 N N . ARG B 1 128 ? 10.335 57.124 54.075 1.00 23.61 128 ARG B N 1
ATOM 3078 C CA . ARG B 1 128 ? 9.156 57.506 54.878 1.00 23.25 128 ARG B CA 1
ATOM 3079 C C . ARG B 1 128 ? 8.258 56.315 55.142 1.00 23.51 128 ARG B C 1
ATOM 3080 O O . ARG B 1 128 ? 7.626 56.227 56.196 1.00 23.89 128 ARG B O 1
ATOM 3094 N N . ILE B 1 129 ? 8.143 55.443 54.144 1.00 23.92 129 ILE B N 1
ATOM 3095 C CA . ILE B 1 129 ? 7.348 54.229 54.262 1.00 23.90 129 ILE B CA 1
ATOM 3096 C C . ILE B 1 129 ? 7.916 53.329 55.387 1.00 26.83 129 ILE B C 1
ATOM 3097 O O . ILE B 1 129 ? 7.174 52.918 56.292 1.00 26.87 129 ILE B O 1
ATOM 3103 N N . LEU B 1 130 ? 9.212 53.019 55.336 1.00 25.32 130 LEU B N 1
ATOM 3104 C CA . LEU B 1 130 ? 9.853 52.187 56.360 1.00 27.36 130 LEU B CA 1
ATOM 3105 C C . LEU B 1 130 ? 9.726 52.844 57.735 1.00 26.86 130 LEU B C 1
ATOM 3106 O O . LEU B 1 130 ? 9.455 52.179 58.720 1.00 26.90 130 LEU B O 1
ATOM 3112 N N . HIS B 1 131 ? 9.912 54.156 57.793 1.00 29.45 131 HIS B N 1
ATOM 3113 C CA . HIS B 1 131 ? 9.806 54.877 59.043 1.00 32.74 131 HIS B CA 1
ATOM 3114 C C . HIS B 1 131 ? 8.410 54.736 59.640 1.00 29.00 131 HIS B C 1
ATOM 3115 O O . HIS B 1 131 ? 8.278 54.625 60.849 1.00 26.62 131 HIS B O 1
ATOM 3125 N N . TYR B 1 132 ? 7.371 54.708 58.805 1.00 24.33 132 TYR B N 1
ATOM 3126 C CA . TYR B 1 132 ? 5.972 54.585 59.258 1.00 23.89 132 TYR B CA 1
ATOM 3127 C C . TYR B 1 132 ? 5.695 53.228 59.860 1.00 25.07 132 TYR B C 1
ATOM 3128 O O . TYR B 1 132 ? 4.896 53.088 60.790 1.00 23.61 132 TYR B O 1
ATOM 3139 N N . LEU B 1 133 ? 6.279 52.203 59.277 1.00 22.75 133 LEU B N 1
ATOM 3140 C CA . LEU B 1 133 ? 6.073 50.885 59.805 1.00 25.81 133 LEU B CA 1
ATOM 3141 C C . LEU B 1 133 ? 6.680 50.807 61.190 1.00 28.14 133 LEU B C 1
ATOM 3142 O O . LEU B 1 133 ? 6.076 50.264 62.109 1.00 26.61 133 LEU B O 1
ATOM 3148 N N . LYS B 1 134 ? 7.910 51.297 61.307 1.00 31.32 134 LYS B N 1
ATOM 3149 C CA . LYS B 1 134 ? 8.668 51.314 62.552 1.00 37.49 134 LYS B CA 1
ATOM 3150 C C . LYS B 1 134 ? 7.929 52.084 63.643 1.00 32.85 134 LYS B C 1
ATOM 3151 O O . LYS B 1 134 ? 7.700 51.565 64.725 1.00 29.90 134 LYS B O 1
ATOM 3161 N N . ALA B 1 135 ? 7.526 53.310 63.348 1.00 28.72 135 ALA B N 1
ATOM 3162 C CA . ALA B 1 135 ? 6.791 54.118 64.310 1.00 27.19 135 ALA B CA 1
ATOM 3163 C C . ALA B 1 135 ? 5.514 53.399 64.752 1.00 28.38 135 ALA B C 1
ATOM 3164 O O . ALA B 1 135 ? 5.156 53.431 65.936 1.00 29.83 135 ALA B O 1
ATOM 3167 N N . LYS B 1 136 ? 4.826 52.754 63.805 1.00 32.37 136 LYS B N 1
ATOM 3168 C CA . LYS B 1 136 ? 3.589 52.019 64.096 1.00 33.10 136 LYS B CA 1
ATOM 3169 C C . LYS B 1 136 ? 3.851 50.614 64.652 1.00 35.99 136 LYS B C 1
ATOM 3170 O O . LYS B 1 136 ? 2.951 49.782 64.710 1.00 33.98 136 LYS B O 1
ATOM 3180 N N . GLU B 1 137 ? 5.094 50.356 65.044 1.00 39.13 137 GLU B N 1
ATOM 3181 C C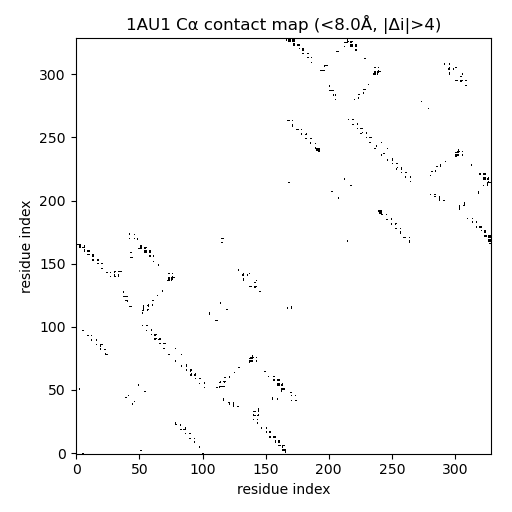A . GLU B 1 137 ? 5.524 49.062 65.592 1.00 41.62 137 GLU B CA 1
ATOM 3182 C C . GLU B 1 137 ? 5.094 47.844 64.764 1.00 41.75 137 GLU B C 1
ATOM 3183 O O . GLU B 1 137 ? 4.840 46.761 65.315 1.00 42.71 137 GLU B O 1
ATOM 3190 N N . TYR B 1 138 ? 5.038 48.019 63.442 1.00 38.82 138 TYR B N 1
ATOM 3191 C CA . TYR B 1 138 ? 4.667 46.948 62.527 1.00 34.30 138 TYR B CA 1
ATOM 3192 C C . TYR B 1 138 ? 3.305 46.372 62.842 1.00 32.70 138 TYR B C 1
ATOM 3193 O O . TYR B 1 138 ? 3.121 45.146 62.839 1.00 30.74 138 TYR B O 1
ATOM 3204 N N . SER B 1 139 ? 2.349 47.270 63.086 1.00 29.91 139 SER B N 1
ATOM 3205 C CA . SER B 1 139 ? 0.989 46.857 63.392 1.00 29.58 139 SER B CA 1
ATOM 3206 C C . SER B 1 139 ? 0.274 46.314 62.169 1.00 35.09 139 SER B C 1
ATOM 3207 O O . SER B 1 139 ? 0.714 46.527 61.053 1.00 36.50 139 SER B O 1
ATOM 3212 N N . HIS B 1 140 ? -0.847 45.635 62.390 1.00 38.99 140 HIS B N 1
ATOM 3213 C CA . HIS B 1 140 ? -1.633 45.103 61.299 1.00 42.51 140 HIS B CA 1
ATOM 3214 C C . HIS B 1 140 ? -2.184 46.297 60.530 1.00 39.01 140 HIS B C 1
ATOM 3215 O O . HIS B 1 140 ? -2.261 46.256 59.313 1.00 39.38 140 HIS B O 1
ATOM 3225 N N . CYS B 1 141 ? -2.507 47.380 61.230 1.00 42.23 141 CYS B N 1
ATOM 3226 C CA . CYS B 1 141 ? -3.070 48.572 60.589 1.00 47.09 141 CYS B CA 1
ATOM 3227 C C . CYS B 1 141 ? -2.101 49.448 59.801 1.00 46.30 141 CYS B C 1
ATOM 3228 O O . CYS B 1 141 ? -2.531 50.317 59.035 1.00 44.61 141 CYS B O 1
ATOM 3232 N N . ALA B 1 142 ? -0.807 49.277 60.055 1.00 42.70 142 ALA B N 1
ATOM 3233 C CA . ALA B 1 142 ? 0.218 50.037 59.357 1.00 44.20 142 ALA B CA 1
ATOM 3234 C C . ALA B 1 142 ? 0.479 49.252 58.082 1.00 45.29 142 ALA B C 1
ATOM 3235 O O . ALA B 1 142 ? 0.562 49.825 56.988 1.00 47.39 142 ALA B O 1
ATOM 3238 N N . TRP B 1 143 ? 0.565 47.930 58.225 1.00 43.81 143 TRP B N 1
ATOM 3239 C CA . TRP B 1 143 ? 0.810 47.030 57.099 1.00 42.98 143 TRP B CA 1
ATOM 3240 C C . TRP B 1 143 ? -0.245 47.075 55.971 1.00 40.27 143 TRP B C 1
ATOM 3241 O O . TRP B 1 143 ? 0.068 46.874 54.794 1.00 42.01 143 TRP B O 1
ATOM 3254 N N . THR B 1 144 ? -1.495 47.304 56.351 1.00 39.94 144 THR B N 1
ATOM 3255 C CA . THR B 1 144 ? -2.601 47.402 55.418 1.00 37.45 144 THR B CA 1
ATOM 3256 C C . THR B 1 144 ? -2.349 48.642 54.585 1.00 36.57 144 THR B C 1
ATOM 3257 O O . THR B 1 144 ? -2.376 48.600 53.360 1.00 34.97 144 THR B O 1
ATOM 3263 N N . ILE B 1 145 ? -2.018 49.726 55.272 1.00 35.25 145 ILE B N 1
ATOM 3264 C CA . ILE B 1 145 ? -1.739 50.996 54.632 1.00 33.60 145 ILE B CA 1
ATOM 3265 C C . ILE B 1 145 ? -0.533 50.864 53.703 1.00 32.29 145 ILE B C 1
ATOM 3266 O O . ILE B 1 145 ? -0.522 51.431 52.620 1.00 33.33 145 ILE B O 1
ATOM 3272 N N . VAL B 1 146 ? 0.466 50.095 54.116 1.00 31.00 146 VAL B N 1
ATOM 3273 C CA . VAL B 1 146 ? 1.667 49.895 53.314 1.00 28.37 146 VAL B CA 1
ATOM 3274 C C . VAL B 1 146 ? 1.392 49.038 52.081 1.00 31.01 146 VAL B C 1
ATOM 3275 O O . VAL B 1 146 ? 1.861 49.343 50.996 1.00 29.53 146 VAL B O 1
ATOM 3280 N N . ARG B 1 147 ? 0.606 47.985 52.236 1.00 30.39 147 ARG B N 1
ATOM 3281 C CA . ARG B 1 147 ? 0.271 47.114 51.120 1.00 31.68 147 ARG B CA 1
ATOM 3282 C C . ARG B 1 147 ? -0.417 47.911 50.006 1.00 32.68 147 ARG B C 1
ATOM 3283 O O . ARG B 1 147 ? -0.092 47.759 48.829 1.00 35.93 147 ARG B O 1
ATOM 3297 N N . VAL B 1 148 ? -1.377 48.743 50.382 1.00 32.48 148 VAL B N 1
ATOM 3298 C CA . VAL B 1 148 ? -2.092 49.555 49.431 1.00 29.84 148 VAL B CA 1
ATOM 3299 C C . VAL B 1 148 ? -1.122 50.473 48.702 1.00 28.33 148 VAL B C 1
ATOM 3300 O O . VAL B 1 148 ? -1.258 50.702 47.500 1.00 28.30 148 VAL B O 1
ATOM 3305 N N . GLU B 1 149 ? -0.132 50.993 49.417 1.00 25.12 149 GLU B N 1
ATOM 3306 C CA . GLU B 1 149 ? 0.860 51.887 48.813 1.00 22.50 149 GLU B CA 1
ATOM 3307 C C . GLU B 1 149 ? 1.669 51.142 47.773 1.00 22.90 149 GLU B C 1
ATOM 3308 O O . GLU B 1 149 ? 1.898 51.626 46.682 1.00 22.32 149 GLU B O 1
ATOM 3315 N N . ILE B 1 150 ? 2.099 49.947 48.123 1.00 21.20 150 ILE B N 1
ATOM 3316 C CA . ILE B 1 150 ? 2.882 49.126 47.224 1.00 22.70 150 ILE B CA 1
ATOM 3317 C C . ILE B 1 150 ? 2.070 48.710 45.989 1.00 22.67 150 ILE B C 1
ATOM 3318 O O . ILE B 1 150 ? 2.586 48.706 44.879 1.00 25.55 150 ILE B O 1
ATOM 3324 N N . LEU B 1 151 ? 0.798 48.397 46.168 1.00 23.26 151 LEU B N 1
ATOM 3325 C CA . LEU B 1 151 ? -0.025 48.046 45.035 1.00 23.85 151 LEU B CA 1
ATOM 3326 C C . LEU B 1 151 ? -0.080 49.256 44.114 1.00 26.63 151 LEU B C 1
ATOM 3327 O O . LEU B 1 151 ? -0.042 49.109 42.902 1.00 27.63 151 LEU B O 1
ATOM 3333 N N . ARG B 1 152 ? -0.167 50.452 44.678 1.00 30.74 152 ARG B N 1
ATOM 3334 C CA . ARG B 1 152 ? -0.203 51.650 43.862 1.00 35.09 152 ARG B CA 1
ATOM 3335 C C . ARG B 1 152 ? 1.152 51.773 43.150 1.00 32.87 152 ARG B C 1
ATOM 3336 O O . ARG B 1 152 ? 1.224 52.240 42.019 1.00 33.33 152 ARG B O 1
ATOM 3350 N N . ASN B 1 153 ? 2.225 51.342 43.812 1.00 28.09 153 ASN B N 1
ATOM 3351 C CA . ASN B 1 153 ? 3.578 51.402 43.245 1.00 22.20 153 ASN B CA 1
ATOM 3352 C C . ASN B 1 153 ? 3.623 50.575 42.006 1.00 20.96 153 ASN B C 1
ATOM 3353 O O . ASN B 1 153 ? 4.214 50.977 41.022 1.00 21.42 153 ASN B O 1
ATOM 3361 N N . PHE B 1 154 ? 2.992 49.412 42.052 1.00 21.65 154 PHE B N 1
ATOM 3362 C CA . PHE B 1 154 ? 2.943 48.530 40.901 1.00 20.68 154 PHE B CA 1
ATOM 3363 C C . PHE B 1 154 ? 2.163 49.073 39.700 1.00 20.10 154 PHE B C 1
ATOM 3364 O O . PHE B 1 154 ? 2.385 48.646 38.571 1.00 20.42 154 PHE B O 1
ATOM 3373 N N . TYR B 1 155 ? 1.265 50.022 39.917 1.00 23.02 155 TYR B N 1
ATOM 3374 C CA . TYR B 1 155 ? 0.541 50.585 38.799 1.00 26.33 155 TYR B CA 1
ATOM 3375 C C . TYR B 1 155 ? 1.592 51.277 37.950 1.00 27.33 155 TYR B C 1
ATOM 3376 O O . TYR B 1 155 ? 1.572 51.174 36.738 1.00 29.33 155 TYR B O 1
ATOM 3387 N N . PHE B 1 156 ? 2.552 51.927 38.597 1.00 29.34 156 PHE B N 1
ATOM 3388 C CA . PHE B 1 156 ? 3.622 52.632 37.897 1.00 30.37 156 PHE B CA 1
ATOM 3389 C C . PHE B 1 156 ? 4.640 51.625 37.353 1.00 29.24 156 PHE B C 1
ATOM 3390 O O . PHE B 1 156 ? 5.267 51.852 36.328 1.00 30.04 156 PHE B O 1
ATOM 3399 N N . ILE B 1 157 ? 4.841 50.525 38.066 1.00 28.30 157 ILE B N 1
ATOM 3400 C CA . ILE B 1 157 ? 5.757 49.498 37.599 1.00 28.81 157 ILE B CA 1
ATOM 3401 C C . ILE B 1 157 ? 5.232 48.898 36.288 1.00 29.84 157 ILE B C 1
ATOM 3402 O O . ILE B 1 157 ? 6.004 48.636 35.375 1.00 32.37 157 ILE B O 1
ATOM 3408 N N . ASN B 1 158 ? 3.918 48.713 36.183 1.00 32.61 158 ASN B N 1
ATOM 3409 C CA . ASN B 1 158 ? 3.314 48.196 34.950 1.00 32.67 158 ASN B CA 1
ATOM 3410 C C . ASN B 1 158 ? 3.627 49.149 33.811 1.00 30.79 158 ASN B C 1
ATOM 3411 O O . ASN B 1 158 ? 4.188 48.758 32.808 1.00 28.34 158 ASN B O 1
ATOM 3419 N N . ARG B 1 159 ? 3.319 50.426 34.009 1.00 31.88 159 ARG B N 1
ATOM 3420 C CA . ARG B 1 159 ? 3.554 51.472 33.012 1.00 32.49 159 ARG B CA 1
ATOM 3421 C C . ARG B 1 159 ? 4.997 51.498 32.520 1.00 31.84 159 ARG B C 1
ATOM 3422 O O . ARG B 1 159 ? 5.241 51.530 31.303 1.00 30.47 159 ARG B O 1
ATOM 3436 N N . LEU B 1 160 ? 5.941 51.466 33.457 1.00 27.82 160 LEU B N 1
ATOM 3437 C CA . LEU B 1 160 ? 7.372 51.495 33.135 1.00 26.86 160 LEU B CA 1
ATOM 3438 C C . LEU B 1 160 ? 7.821 50.232 32.411 1.00 25.98 160 LEU B C 1
ATOM 3439 O O . LEU B 1 160 ? 8.707 50.290 31.535 1.00 27.66 160 LEU B O 1
ATOM 3445 N N . THR B 1 161 ? 7.236 49.091 32.787 1.00 22.47 161 THR B N 1
ATOM 3446 C CA . THR B 1 161 ? 7.577 47.798 32.171 1.00 22.24 161 THR B CA 1
ATOM 3447 C C . THR B 1 161 ? 7.252 47.799 30.685 1.00 24.14 161 THR B C 1
ATOM 3448 O O . THR B 1 161 ? 7.724 46.939 29.928 1.00 24.90 161 THR B O 1
ATOM 3454 N N . GLY B 1 162 ? 6.408 48.748 30.275 1.00 27.37 162 GLY B N 1
ATOM 3455 C CA . GLY B 1 162 ? 6.039 48.883 28.874 1.00 31.76 162 GLY B CA 1
ATOM 3456 C C . GLY B 1 162 ? 7.161 49.505 28.060 1.00 33.40 162 GLY B C 1
ATOM 3457 O O . GLY B 1 162 ? 7.080 49.587 26.856 1.00 33.79 162 GLY B O 1
ATOM 3459 N N . TYR B 1 163 ? 8.201 49.975 28.728 1.00 36.90 163 TYR B N 1
ATOM 3460 C CA . TYR B 1 163 ? 9.325 50.575 28.042 1.00 41.11 163 TYR B CA 1
ATOM 3461 C C . TYR B 1 163 ? 10.488 49.604 27.915 1.00 41.55 163 TYR B C 1
ATOM 3462 O O . TYR B 1 163 ? 11.522 49.923 27.322 1.00 41.22 163 TYR B O 1
ATOM 3473 N N . LEU B 1 164 ? 10.288 48.409 28.467 1.00 43.36 164 LEU B N 1
ATOM 3474 C CA . LEU B 1 164 ? 11.280 47.345 28.485 1.00 45.96 164 LEU B CA 1
ATOM 3475 C C . LEU B 1 164 ? 11.227 46.519 27.215 1.00 50.75 164 LEU B C 1
ATOM 3476 O O . LEU B 1 164 ? 10.872 45.337 27.242 1.00 56.59 164 LEU B O 1
ATOM 3482 N N . ARG B 1 165 ? 11.615 47.122 26.097 1.00 58.31 165 ARG B N 1
ATOM 3483 C CA . ARG B 1 165 ? 11.541 46.412 24.823 1.00 68.43 165 ARG B CA 1
ATOM 3484 C C . ARG B 1 165 ? 12.589 46.893 23.853 1.00 72.62 165 ARG B C 1
ATOM 3485 O O . ARG B 1 165 ? 13.115 48.021 23.957 1.00 71.96 165 ARG B O 1
ATOM 3499 N N . ASN B 1 166 ? 12.808 46.023 22.873 1.00 78.15 166 ASN B N 1
ATOM 3500 C CA . ASN B 1 166 ? 13.747 46.223 21.779 1.00 92.58 166 ASN B CA 1
ATOM 3501 C C . ASN B 1 166 ? 15.167 45.774 22.089 1.00 93.93 166 ASN B C 1
ATOM 3502 O O . ASN B 1 166 ? 15.541 45.682 23.279 1.00 95.01 166 ASN B O 1
#

B-factor: mean 39.82, std 22.52, range [7.05, 100.0]

Secondary structure (DSSP, 8-state):
--HHHHHHHHHHHHHHHHHHHTTS----SGGGGG-------HHHHH-----HHHHHHHHHHHHHHHHHHHTS--GGGT--HHHHHHHHHHHHHHHHHHHHHHHHHHTTSS-----TTTHHHHHHHHHHHHHHHHHTTT-HHHHHHHHHHHHHHHHHHHHHHTT---/--HHHHHHHHHHHHHHHHHHHHH-------S-------HHHH--S---HHHHHHHHHHHHHHHHHHHHS--TTS---HHHHHHHHHHHHHHHHHHHHHHHHTTTSS---HHHHHHHHHHHHHHHHHHHHHHHTTT-HHHHHHHHHHHHHHHHHHHHHHTT---

Foldseek 3Di:
DALVVLLVLLLVLLVVLLVLLVQWDDDDPVLCVLADDLCQDPCLADVDDDAQQQLLLQLLQLLVLVLVLLVDDLVQQVTPVVSSVVSNVSSVCSNVVSVVVSCVVQVPDPNPVYNPVHDVRPVSSSVSLVVSCVVVVNHNSSVVNVSVVSNVVSVSNNVSSVNSDD/DLLAVLLVLLVVLLVLLLVLLVPWDFPEDPLEDPLPPPCLLVVPDQDALLRLLVLLLLLLVLVLVVLVDDQVQQRTDVVSSVVSSVSSVVSNVSSVVVNVVVVPVDDDDVSVVVSNVVSVVSSVSLSVQCVVVVNHSHSVSNSSVVVSVSSVSNVVSSVNSDD

Sequence (329 aa):
MSYNLLGFLQRSSNFQCQKLLWQLNGRLEYCLKDRMNFDIPEEIKQLQQFQKEDAALTIYEMLQNIFAIFRQDSSSTGWNETIVENLLANVYHQINHLKTVLEEKLEKEDFTRGKLMSSLHLKRYYGRILHYLKAKEYSHCAWTIVRVEILRNFYFINRLTGYLRNMSYNLLGFLQRSSNFQCQKLLWQLNGRCLKDRMNFDIPEEIKQLQQFQKEDAALTIYEMLQNIFAIFRQDSSSTGWNETIVENLLANVYHQINHLKTVLEEKLEKEDFTRGKLMSSLHLKRYYGRILHYLKAKEYSHCAWTIVRVEILRNFYFINRLTGYLRN

Radius of gyration: 24.21 Å; Cα contacts (8 Å, |Δi|>4): 318; chains: 2; bounding box: 41×68×59 Å

InterPro domains:
  IPR000471 Interferon alpha/beta/delta [PF00143] (30-185)
  IPR000471 Interferon alpha/beta/delta [PR00266] (52-64)
  IPR000471 Interferon alpha/beta/delta [PR00266] (79-106)
  IPR000471 Interferon alpha/beta/delta [PR00266] (153-171)
  IPR000471 Interferon alpha/beta/delta [PS00252] (146-164)
  IPR000471 Interferon alpha/beta/delta [PTHR11691] (1-186)
  IPR000471 Interferon alpha/beta/delta [SM00076] (58-175)
  IPR000471 Interferon alpha/beta/delta [cd00095] (27-178)
  IPR009079 Four-helical cytokine-like, core [G3DSA:1.20.1250.10] (22-187)
  IPR009079 Four-helical cytokine-like, core [SSF47266] (22-187)

GO terms:
  GO:0005125 cytokine activity (F, IDA)
  GO:0005576 extracellular region (C, IDA)
  GO:0045087 innate immune response (P, IDA)
  GO:0019221 cytokine-mediated signaling pathway (P, IDA)
  GO:0060337 type I interferon-mediated signaling pathway (P, IDA)
  GO:0098586 cellular response to virus (P, IEP)
  GO:0043330 response to exogenous dsRNA (P, IDA)
  GO:0005126 cytokine receptor binding (F, IDA)
  GO:0035458 cellular response to interferon-beta (P, IDA)
  GO:0007259 cell surface receptor signaling pathway via JAK-STAT (P, IDA)
  GO:0005576 extracellular region (C, EXP)
  GO:0002312 B cell activation involved in immune response (P, IMP)
  GO:0005126 cytokine receptor binding (F, IPI)
  GO:0007166 cell surface receptor signaling pathway (P, TAS)
  GO:0008811 chloramphenicol O-acetyltransferase activity (F, IMP)
  GO:0005576 extracellular region (C, TAS)
  GO:0005515 protein binding (F, IPI)
  GO:0045071 negative regulation of viral genome replication (P, IDA)
  GO:0045944 positive regulation of transcription by RNA polymerase II (P, IDA)
  GO:0097696 cell surface receptor signaling pathway via STAT (P, IDA)

Nearest PDB structures (foldseek):
  1au1-assembly1_A  TM=1.006E+00  e=4.186E-24  Homo sapiens
  1au1-assembly1_B  TM=9.222E-01  e=5.432E-18  Homo sapiens
  3oq3-assembly1_A  TM=8.611E-01  e=1.798E-07  Mus musculus
  4ypg-assembly1_C  TM=8.514E-01  e=6.887E-07  Homo sapiens
  2lms-assembly1_A  TM=8.013E-01  e=5.036E-06  Homo sapiens

CATH classification: 1.20.1250.10

Solvent-accessible surface area: 17546 Å² total; per-residue (Å²): 80,41,10,80,84,0,0,116,58,3,88,55,17,0,142,78,0,44,118,12,0,172,91,20,51,54,191,52,95,166,2,64,130,11,168,90,120,2,100,6,13,76,4,0,65,97,7,114,112,16,72,92,23,22,0,0,27,0,0,38,10,0,0,67,20,1,52,35,0,3,179,62,84,5,79,60,12,67,12,82,74,87,25,5,99,68,2,25,63,32,1,122,112,4,14,47,49,0,79,71,4,10,110,109,65,37,134,176,74,138,168,16,59,13,32,26,3,1,45,46,23,0,111,135,0,2,33,86,0,57,126,11,0,151,68,74,153,53,40,60,14,0,0,10,19,0,12,80,18,0,19,98,0,0,146,19,0,52,63,0,0,25,55,0,176,125,106,13,4,48,8,1,0,21,17,0,130,24,6,8,117,85,0,42,109,24,0,165,89,5,123,42,259,102,107,89,71,194,65,113,2,86,28,9,119,22,2,112,42,150,83,142,21,121,53,46,35,0,0,49,6,0,42,29,0,1,80,28,1,30,34,0,4,168,60,89,15,80,64,0,54,16,84,109,85,30,10,102,69,1,23,60,35,1,144,68,5,22,72,21,0,100,65,7,28,94,64,75,111,122,156,76,104,172,66,186,52,53,58,71,15,21,73,53,1,127,134,0,0,28,89,0,60,126,18,0,142,67,75,151,60,38,52,30,0,0,35,5,0,39,62,3,0,20,105,0,1,147,18,0,66,61,2,6,41,50,2,116,115

Organism: Homo sapiens (NCBI:txid9606)